Protein AF-A0ABD7SB92-F1 (afdb_monomer_lite)

Sequence (334 aa):
ARQYTYDTSGRMTQARRAGAVTMNYRYNGKGEQVRRFLGTTNTYTLYDEAGHWLGDYDSNGAPKQQAIWLDDLPVGLLAKTNKLHYIEPDHLGSPRVVIDPARDVAVWTWSLKGEAFGNTAPNQDPDGDGAALVLDMRFPGQRFDAASGLNQNYFRDYDAATGRYGQSDLIGLKGGTSTYSYVAANPINSLDRNGLLGTPGPGYRFENHKELARAEAIAKLQRCNVEDCDPGNPYKITESQKAEVISKVMFATIYRDNSVGTCGYANPNLDPNAIGIGNAIFSGAGCCSMASVIAHEAVHLVLGSPLSLSLQQNYEGVARYLQQKCFGCGSAFE

Organism: Xanthomonas vasicola (NCBI:txid56459)

InterPro domains:
  IPR022385 Rhs repeat-associated core [TIGR03696] (116-196)
  IPR050708 Type VI secretion system VgrG/RHS [PTHR32305] (2-199)

pLDDT: mean 89.59, std 9.6, range [32.09, 98.62]

Structure (mmCIF, N/CA/C/O backbone):
data_AF-A0ABD7SB92-F1
#
_entry.id   AF-A0ABD7SB92-F1
#
loop_
_atom_site.group_PDB
_atom_site.id
_atom_site.type_symbol
_atom_site.label_atom_id
_atom_site.label_alt_id
_atom_site.label_comp_id
_atom_site.label_asym_id
_atom_site.label_entity_id
_atom_site.label_seq_id
_atom_site.pdbx_PDB_ins_code
_atom_site.Cartn_x
_atom_site.Cartn_y
_atom_site.Cartn_z
_atom_site.occupancy
_atom_site.B_iso_or_equiv
_atom_site.auth_seq_id
_atom_site.auth_comp_id
_atom_site.auth_asym_id
_atom_site.auth_atom_id
_atom_site.pdbx_PDB_model_num
ATOM 1 N N . ALA A 1 1 ? -3.358 0.175 31.463 1.00 86.56 1 ALA A N 1
ATOM 2 C CA . ALA A 1 1 ? -3.386 -0.930 30.479 1.00 86.56 1 ALA A CA 1
ATOM 3 C C . ALA A 1 1 ? -4.466 -0.681 29.424 1.00 86.56 1 ALA A C 1
ATOM 5 O O . ALA A 1 1 ? -5.434 0.022 29.725 1.00 86.56 1 ALA A O 1
ATOM 6 N N . ARG A 1 2 ? -4.279 -1.210 28.206 1.00 94.19 2 ARG A N 1
ATOM 7 C CA . ARG A 1 2 ? -5.325 -1.295 27.172 1.00 94.19 2 ARG A CA 1
ATOM 8 C C . ARG A 1 2 ? -6.141 -2.571 27.388 1.00 94.19 2 ARG A C 1
ATOM 10 O O . ARG A 1 2 ? -5.584 -3.561 27.854 1.00 94.19 2 ARG A O 1
ATOM 17 N N . GLN A 1 3 ? -7.436 -2.528 27.102 1.00 96.81 3 GLN A N 1
ATOM 18 C CA . GLN A 1 3 ? -8.342 -3.675 27.202 1.00 96.81 3 GLN A CA 1
ATOM 19 C C . GLN A 1 3 ? -9.272 -3.672 25.990 1.00 96.81 3 GLN A C 1
ATOM 21 O O . GLN A 1 3 ? -9.704 -2.607 25.549 1.00 96.81 3 GLN A O 1
ATOM 26 N N . TYR A 1 4 ? -9.599 -4.854 25.481 1.00 97.38 4 TYR A N 1
ATOM 27 C CA . TYR A 1 4 ? -10.426 -5.018 24.289 1.00 97.38 4 TYR A CA 1
ATOM 28 C C . TYR A 1 4 ? -11.595 -5.949 24.600 1.00 97.38 4 TYR A C 1
ATOM 30 O O . TYR A 1 4 ? -11.430 -6.932 25.320 1.00 97.38 4 TYR A O 1
ATOM 38 N N . THR A 1 5 ? -12.775 -5.630 24.077 1.00 97.56 5 THR A N 1
ATOM 39 C CA . THR A 1 5 ? -13.956 -6.503 24.140 1.00 97.56 5 THR A CA 1
ATOM 40 C C . THR A 1 5 ? -14.229 -7.044 22.749 1.00 97.56 5 THR A C 1
ATOM 42 O O . THR A 1 5 ? -14.296 -6.266 21.797 1.00 97.56 5 THR A O 1
ATOM 45 N N . TYR A 1 6 ? -14.407 -8.357 22.643 1.00 96.50 6 TYR A N 1
ATOM 46 C CA . TYR A 1 6 ? -14.722 -9.048 21.396 1.00 96.50 6 TYR A CA 1
ATOM 47 C C . TYR A 1 6 ? -16.124 -9.651 21.464 1.00 96.50 6 TYR A C 1
ATOM 49 O O . TYR A 1 6 ? -16.575 -10.044 22.540 1.00 96.50 6 TYR A O 1
ATOM 57 N N . ASP A 1 7 ? -16.820 -9.694 20.331 1.00 93.94 7 ASP A N 1
ATOM 58 C CA . ASP A 1 7 ? -18.078 -10.435 20.215 1.00 93.94 7 ASP A CA 1
ATOM 59 C C . ASP A 1 7 ? -17.853 -11.931 19.931 1.00 93.94 7 ASP A C 1
ATOM 61 O O . ASP A 1 7 ? -16.723 -12.413 19.824 1.00 93.94 7 ASP A O 1
ATOM 65 N N . THR A 1 8 ? -18.948 -12.683 19.805 1.00 92.25 8 THR A N 1
ATOM 66 C CA . THR A 1 8 ? -18.933 -14.127 19.525 1.00 92.25 8 THR A CA 1
ATOM 67 C C . THR A 1 8 ? -18.371 -14.483 18.149 1.00 92.25 8 THR A C 1
ATOM 69 O O . THR A 1 8 ? -18.022 -15.639 17.928 1.00 92.25 8 THR A O 1
ATOM 72 N N . SER A 1 9 ? -18.255 -13.513 17.237 1.00 89.38 9 SER A N 1
ATOM 73 C CA . SER A 1 9 ? -17.595 -13.674 15.938 1.00 89.38 9 SER A CA 1
ATOM 74 C C . SER A 1 9 ? -16.110 -13.293 15.966 1.00 89.38 9 SER A C 1
ATOM 76 O O . SER A 1 9 ? -15.452 -13.286 14.928 1.00 89.38 9 SER A O 1
ATOM 78 N N . GLY A 1 10 ? -15.563 -12.983 17.148 1.00 91.50 10 GLY A N 1
ATOM 79 C CA . GLY A 1 10 ? -14.156 -12.629 17.326 1.00 91.50 10 GLY A CA 1
ATOM 80 C C . GLY A 1 10 ? -13.813 -11.205 16.879 1.00 91.50 10 GLY A C 1
ATOM 81 O O . GLY A 1 10 ? -12.640 -10.895 16.672 1.00 91.50 10 GLY A O 1
ATOM 82 N N . ARG A 1 11 ? -14.805 -10.317 16.728 1.00 94.56 11 ARG A N 1
ATOM 83 C CA . ARG A 1 11 ? -14.602 -8.940 16.249 1.00 94.56 11 ARG A CA 1
ATOM 84 C C . ARG A 1 11 ? -14.521 -7.956 17.410 1.00 94.56 11 ARG A C 1
ATOM 86 O O . ARG A 1 11 ? -15.315 -8.045 18.347 1.00 94.56 11 ARG A O 1
ATOM 93 N N . MET A 1 12 ? -13.556 -7.029 17.376 1.00 97.69 12 MET A N 1
ATOM 94 C CA . MET A 1 12 ? -13.380 -6.048 18.452 1.00 97.69 12 MET A CA 1
ATOM 95 C C . MET A 1 12 ? -14.564 -5.081 18.475 1.00 97.69 12 MET A C 1
ATOM 97 O O . MET A 1 12 ? -14.707 -4.227 17.613 1.00 97.69 12 MET A O 1
ATOM 101 N N . THR A 1 13 ? -15.413 -5.161 19.491 1.00 97.75 13 THR A N 1
ATOM 102 C CA . THR A 1 13 ? -16.567 -4.260 19.631 1.00 97.75 13 THR A CA 1
ATOM 103 C C . THR A 1 13 ? -16.248 -3.018 20.450 1.00 97.75 13 THR A C 1
ATOM 105 O O . THR A 1 13 ? -16.936 -2.004 20.312 1.00 97.75 13 THR A O 1
ATOM 108 N N . GLN A 1 14 ? -15.204 -3.067 21.283 1.00 98.19 14 GLN A N 1
ATOM 109 C CA . GLN A 1 14 ? -14.834 -1.962 22.161 1.00 98.19 14 GLN A CA 1
ATOM 110 C C . GLN A 1 14 ? -13.346 -1.975 22.521 1.00 98.19 14 GLN A C 1
ATOM 112 O O . GLN A 1 14 ? -12.806 -3.014 22.905 1.00 98.19 14 GLN A O 1
ATOM 117 N N . ALA A 1 15 ? -12.725 -0.796 22.492 1.00 98.25 15 ALA A N 1
ATOM 118 C CA . ALA A 1 15 ? -11.412 -0.532 23.067 1.00 98.25 15 ALA A CA 1
ATOM 119 C C . ALA A 1 15 ? -11.551 0.305 24.347 1.00 98.25 15 ALA A C 1
ATOM 121 O O . ALA A 1 15 ? -12.389 1.210 24.446 1.00 98.25 15 ALA A O 1
ATOM 122 N N . ARG A 1 16 ? -10.726 -0.012 25.346 1.00 97.94 16 ARG A N 1
ATOM 123 C CA . ARG A 1 16 ? -10.650 0.697 26.624 1.00 97.94 16 ARG A CA 1
ATOM 124 C C . ARG A 1 16 ? -9.214 1.007 27.008 1.00 97.94 16 ARG A C 1
ATOM 126 O O . ARG A 1 16 ? -8.291 0.237 26.733 1.00 97.94 16 ARG A O 1
ATOM 133 N N . ARG A 1 17 ? -9.039 2.092 27.759 1.00 96.06 17 ARG A N 1
ATOM 134 C CA . ARG A 1 17 ? -7.770 2.463 28.385 1.00 96.06 17 ARG A CA 1
ATOM 135 C C . ARG A 1 17 ? -8.022 2.884 29.823 1.00 96.06 17 ARG A C 1
ATOM 137 O O . ARG A 1 17 ? -8.845 3.753 30.075 1.00 96.06 17 ARG A O 1
ATOM 144 N N . ALA A 1 18 ? -7.315 2.245 30.757 1.00 93.75 18 ALA A N 1
ATOM 145 C CA . ALA A 1 18 ? -7.491 2.483 32.195 1.00 93.75 18 ALA A CA 1
ATOM 146 C C . ALA A 1 18 ? -8.968 2.374 32.648 1.00 93.75 18 ALA A C 1
ATOM 148 O O . ALA A 1 18 ? -9.467 3.209 33.392 1.00 93.75 18 ALA A O 1
ATOM 149 N N . GLY A 1 19 ? -9.682 1.353 32.153 1.00 91.88 19 GLY A N 1
ATOM 150 C CA . GLY A 1 19 ? -11.085 1.081 32.489 1.00 91.88 19 GLY A CA 1
ATOM 151 C C . GLY A 1 19 ? -12.121 1.901 31.709 1.00 91.88 19 GLY A C 1
ATOM 152 O O . GLY A 1 19 ? -13.255 1.438 31.558 1.00 91.88 19 GLY A O 1
ATOM 153 N N . ALA A 1 20 ? -11.740 3.054 31.151 1.00 95.81 20 ALA A N 1
ATOM 154 C CA . ALA A 1 20 ? -12.618 3.914 30.362 1.00 95.81 20 ALA A CA 1
ATOM 155 C C . ALA A 1 20 ? -12.705 3.462 28.897 1.00 95.81 20 ALA A C 1
ATOM 157 O O . ALA A 1 20 ? -11.702 3.071 28.299 1.00 95.81 20 ALA A O 1
ATOM 158 N N . VAL A 1 21 ? -13.902 3.545 28.311 1.00 97.69 21 VAL A N 1
ATOM 159 C CA . VAL A 1 21 ? -14.125 3.289 26.881 1.00 97.69 21 VAL A CA 1
ATOM 160 C C . VAL A 1 21 ? -13.483 4.397 26.057 1.00 97.69 21 VAL A C 1
ATOM 162 O O . VAL A 1 21 ? -13.778 5.569 26.270 1.00 97.69 21 VAL A O 1
ATOM 165 N N . THR A 1 22 ? -12.617 4.020 25.119 1.00 97.94 22 THR A N 1
ATOM 166 C CA . THR A 1 22 ? -11.963 4.950 24.187 1.00 97.94 22 THR A CA 1
ATOM 167 C C . THR A 1 22 ? -12.608 4.919 22.810 1.00 97.94 22 THR A C 1
ATOM 169 O O . THR A 1 22 ? -12.611 5.937 22.125 1.00 97.94 22 THR A O 1
ATOM 172 N N . MET A 1 23 ? -13.181 3.782 22.409 1.00 98.38 23 MET A N 1
ATOM 173 C CA . MET A 1 23 ? -13.907 3.653 21.149 1.00 98.38 23 MET A CA 1
ATOM 174 C C . MET A 1 23 ? -14.810 2.419 21.155 1.00 98.38 23 MET A C 1
ATOM 176 O O . MET A 1 23 ? -14.487 1.399 21.765 1.00 98.38 23 MET A O 1
ATOM 180 N N . ASN A 1 24 ? -15.934 2.510 20.450 1.00 98.62 24 ASN A N 1
ATOM 181 C CA . ASN A 1 24 ? -16.800 1.384 20.116 1.00 98.62 24 ASN A CA 1
ATOM 182 C C . ASN A 1 24 ? -16.828 1.196 18.600 1.00 98.62 24 ASN A C 1
ATOM 184 O O . ASN A 1 24 ? -16.756 2.181 17.863 1.00 98.62 24 ASN A O 1
ATOM 188 N N . TYR A 1 25 ? -17.012 -0.041 18.144 1.00 98.44 25 TYR A N 1
ATOM 189 C CA . TYR A 1 25 ? -16.964 -0.389 16.724 1.00 98.44 25 TYR A CA 1
ATOM 190 C C . TYR A 1 25 ? -18.191 -1.199 16.290 1.00 98.44 25 TYR A C 1
ATOM 192 O O . TYR A 1 25 ? -18.792 -1.940 17.078 1.00 98.44 25 TYR A O 1
ATOM 200 N N . ARG A 1 26 ? -18.581 -1.045 15.021 1.00 97.94 26 ARG A N 1
ATOM 201 C CA . ARG A 1 26 ? -19.612 -1.849 14.351 1.00 97.94 26 ARG A CA 1
ATOM 202 C C . ARG A 1 26 ? -19.131 -2.297 12.982 1.00 97.94 26 ARG A C 1
ATOM 204 O O . ARG A 1 26 ? -18.422 -1.563 12.291 1.00 97.94 26 ARG A O 1
ATOM 211 N N . TYR A 1 27 ? -19.593 -3.480 12.603 1.00 97.00 27 TYR A N 1
ATOM 212 C CA . TYR A 1 27 ? -19.217 -4.153 11.373 1.00 97.00 27 TYR A CA 1
ATOM 213 C C . TYR A 1 27 ? -20.455 -4.476 10.538 1.00 97.00 27 TYR A C 1
ATOM 215 O O . TYR A 1 27 ? -21.539 -4.665 11.094 1.00 97.00 27 TYR A O 1
ATOM 223 N N . ASN A 1 28 ? -20.305 -4.508 9.215 1.00 93.75 28 ASN A N 1
ATOM 224 C CA . ASN A 1 28 ? -21.359 -4.981 8.316 1.00 93.75 28 ASN A CA 1
ATOM 225 C C . ASN A 1 28 ? -21.292 -6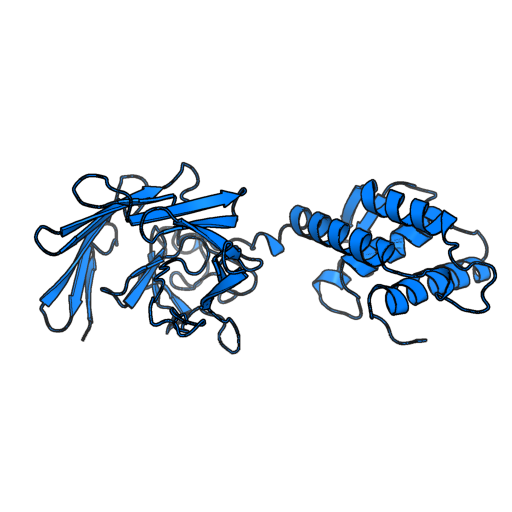.509 8.122 1.00 93.75 28 ASN A C 1
ATOM 227 O O . ASN A 1 28 ? -20.408 -7.178 8.656 1.00 93.75 28 ASN A O 1
ATOM 231 N N . GLY A 1 29 ? -22.214 -7.064 7.328 1.00 88.38 29 GLY A N 1
ATOM 232 C CA . GLY A 1 29 ? -22.274 -8.505 7.053 1.00 88.38 29 GLY A CA 1
ATOM 233 C C . GLY A 1 29 ? -21.083 -9.066 6.266 1.00 88.38 29 GLY A C 1
ATOM 234 O O . GLY A 1 29 ? -20.858 -10.271 6.313 1.00 88.38 29 GLY A O 1
ATOM 235 N N . LYS A 1 30 ? -20.304 -8.218 5.578 1.00 88.25 30 LYS A N 1
ATOM 236 C CA . LYS A 1 30 ? -19.048 -8.630 4.936 1.00 88.25 30 LYS A CA 1
ATOM 237 C C . LYS A 1 30 ? -17.889 -8.708 5.931 1.00 88.25 30 LYS A C 1
ATOM 239 O O . LYS A 1 30 ? -16.935 -9.425 5.676 1.00 88.25 30 LYS A O 1
ATOM 244 N N . GLY A 1 31 ? -17.981 -8.025 7.074 1.00 88.88 31 GLY A N 1
ATOM 245 C CA . GLY A 1 31 ? -16.916 -7.943 8.072 1.00 88.88 31 GLY A CA 1
ATOM 246 C C . GLY A 1 31 ? -16.103 -6.646 8.017 1.00 88.88 31 GLY A C 1
ATOM 247 O O . GLY A 1 31 ? -15.075 -6.556 8.687 1.00 88.88 31 GLY A O 1
ATOM 248 N N . GLU A 1 32 ? -16.546 -5.633 7.277 1.00 94.12 32 GLU A N 1
ATOM 249 C CA . GLU A 1 32 ? -15.912 -4.309 7.230 1.00 94.12 32 GLU A CA 1
ATOM 250 C C . GLU A 1 32 ? -16.275 -3.495 8.466 1.00 94.12 32 GLU A C 1
ATOM 252 O O . GLU A 1 32 ? -17.436 -3.490 8.882 1.00 94.12 32 GLU A O 1
ATOM 257 N N . GLN A 1 33 ? -15.312 -2.771 9.047 1.00 97.31 33 GLN A N 1
ATOM 258 C CA . GLN A 1 33 ? -15.617 -1.798 10.096 1.00 97.31 33 GLN A CA 1
ATOM 259 C C . GLN A 1 33 ? -16.274 -0.577 9.455 1.00 97.31 33 GLN A C 1
ATOM 261 O O . GLN A 1 33 ? -15.593 0.245 8.848 1.00 97.31 33 GLN A O 1
ATOM 266 N N . VAL A 1 34 ? -17.592 -0.459 9.594 1.00 97.75 34 VAL A N 1
ATOM 267 C CA . VAL A 1 34 ? -18.391 0.600 8.951 1.00 97.75 34 VAL A CA 1
ATOM 268 C C . VAL A 1 34 ? -18.696 1.769 9.876 1.00 97.75 34 VAL A C 1
ATOM 270 O O . VAL A 1 34 ? -19.155 2.816 9.424 1.00 97.75 34 VAL A O 1
ATOM 273 N N . ARG A 1 35 ? -18.475 1.606 11.184 1.00 98.19 35 ARG A N 1
ATOM 274 C CA . ARG A 1 35 ? -18.695 2.673 12.160 1.00 98.19 35 ARG A CA 1
ATOM 275 C C . ARG A 1 35 ? -17.772 2.527 13.357 1.00 98.19 35 ARG A C 1
ATOM 277 O O . ARG A 1 35 ? -17.717 1.463 13.975 1.00 98.19 35 ARG A O 1
ATOM 284 N N . ARG A 1 36 ? -17.158 3.641 13.750 1.00 98.12 36 ARG A N 1
ATOM 285 C CA . ARG A 1 36 ? -16.549 3.833 15.071 1.00 98.12 36 ARG A CA 1
ATOM 286 C C . ARG A 1 36 ? -17.222 4.996 15.791 1.00 98.12 36 ARG A C 1
ATOM 288 O O . ARG A 1 36 ? -17.619 5.968 15.145 1.00 98.12 36 ARG A O 1
ATOM 295 N N . PHE A 1 37 ? -17.403 4.896 17.104 1.00 98.31 37 PHE A N 1
ATOM 296 C CA . PHE A 1 37 ? -18.068 5.947 17.872 1.00 98.31 37 PHE A CA 1
ATOM 297 C C . PHE A 1 37 ? -17.655 6.005 19.345 1.00 98.31 37 PHE A C 1
ATOM 299 O O . PHE A 1 37 ? -17.388 4.987 19.994 1.00 98.31 37 PHE A O 1
ATOM 306 N N . LEU A 1 38 ? -17.683 7.222 19.887 1.00 97.62 38 LEU A N 1
ATOM 307 C CA . LEU A 1 38 ? -17.503 7.512 21.306 1.00 97.62 38 LEU A CA 1
ATOM 308 C C . LEU A 1 38 ? -18.551 8.544 21.736 1.00 97.62 38 LEU A C 1
ATOM 310 O O . LEU A 1 38 ? -18.620 9.637 21.175 1.00 97.62 38 LEU A O 1
ATOM 314 N N . GLY A 1 39 ? -19.391 8.186 22.711 1.00 94.56 39 GLY A N 1
ATOM 315 C CA . GLY A 1 39 ? -20.558 8.996 23.064 1.00 94.56 39 GLY A CA 1
ATOM 316 C C . GLY A 1 39 ? -21.487 9.172 21.858 1.00 94.56 39 GLY A C 1
ATOM 317 O O . GLY A 1 39 ? -21.935 8.189 21.270 1.00 94.56 39 GLY A O 1
ATOM 318 N N . THR A 1 40 ? -21.753 10.421 21.481 1.00 94.00 40 THR A N 1
ATOM 319 C CA . THR A 1 40 ? -22.589 10.789 20.326 1.00 94.00 40 THR A CA 1
ATOM 320 C C . THR A 1 40 ? -21.792 11.018 19.036 1.00 94.00 40 THR A C 1
ATOM 322 O O . THR A 1 40 ? -22.389 11.170 17.969 1.00 94.00 40 THR A O 1
ATOM 325 N N . THR A 1 41 ? -20.457 11.018 19.100 1.00 96.25 41 THR A N 1
ATOM 326 C CA . THR A 1 41 ? -19.588 11.277 17.947 1.00 96.25 41 THR A CA 1
ATOM 327 C C . THR A 1 41 ? -19.406 10.009 17.127 1.00 96.25 41 THR A C 1
ATOM 329 O O . THR A 1 41 ? -18.850 9.027 17.620 1.00 96.25 41 THR A O 1
ATOM 332 N N . ASN A 1 42 ? -19.833 10.045 15.864 1.00 97.88 42 ASN A N 1
ATOM 333 C CA . ASN A 1 42 ? -19.683 8.938 14.925 1.00 97.88 42 ASN A CA 1
ATOM 334 C C . ASN A 1 42 ? -18.628 9.242 13.870 1.00 97.88 42 ASN A C 1
ATOM 336 O O . ASN A 1 42 ? -18.402 10.384 13.474 1.00 97.88 42 ASN A O 1
ATOM 340 N N . THR A 1 43 ? -17.997 8.186 13.384 1.00 98.00 43 THR A N 1
ATOM 341 C CA . THR A 1 43 ? -17.341 8.174 12.084 1.00 98.00 43 THR A CA 1
ATOM 342 C C . THR A 1 43 ? -17.843 6.951 11.338 1.00 98.00 43 THR A C 1
ATOM 344 O O . THR A 1 43 ? -17.730 5.835 11.852 1.00 98.00 43 THR A O 1
ATOM 347 N N . TYR A 1 44 ? -18.432 7.182 10.172 1.00 98.44 44 TYR A N 1
ATOM 348 C CA . TYR A 1 44 ? -18.852 6.145 9.242 1.00 98.44 44 TYR A CA 1
ATOM 349 C C . TYR A 1 44 ? -17.768 5.938 8.201 1.00 98.44 44 TYR A C 1
ATOM 351 O O . TYR A 1 44 ? -17.178 6.906 7.731 1.00 98.44 44 TYR A O 1
ATOM 359 N N . THR A 1 45 ? -17.520 4.690 7.839 1.00 98.19 45 THR A N 1
ATOM 360 C CA . THR A 1 45 ? -16.474 4.329 6.888 1.00 98.19 45 THR A CA 1
ATOM 361 C C . THR A 1 45 ? -17.098 3.605 5.709 1.00 98.19 45 THR A C 1
ATOM 363 O O . THR A 1 45 ? -17.900 2.689 5.901 1.00 98.19 45 THR A O 1
ATOM 366 N N . LEU A 1 46 ? -16.734 4.030 4.500 1.00 97.69 46 LEU A N 1
ATOM 367 C CA . LEU A 1 46 ? -17.209 3.440 3.254 1.00 97.69 46 LEU A CA 1
ATOM 368 C C . LEU A 1 46 ? -16.083 2.670 2.565 1.00 97.69 46 LEU A C 1
ATOM 370 O O . LEU A 1 46 ? -14.929 3.106 2.583 1.00 97.69 46 LEU A O 1
ATOM 374 N N . TYR A 1 47 ? -16.454 1.563 1.930 1.00 95.69 47 TYR A N 1
ATOM 375 C CA . TYR A 1 47 ? -15.569 0.733 1.125 1.00 95.69 47 TYR A CA 1
ATOM 376 C C . TYR A 1 47 ? -16.170 0.524 -0.266 1.00 95.69 47 TYR A C 1
ATOM 378 O O . TYR A 1 47 ? -17.391 0.616 -0.426 1.00 95.69 47 TYR A O 1
ATOM 386 N N . ASP A 1 48 ? -15.325 0.264 -1.260 1.00 87.88 48 ASP A N 1
ATOM 387 C CA . ASP A 1 48 ? -15.776 -0.204 -2.572 1.00 87.88 48 ASP A CA 1
ATOM 388 C C . ASP A 1 48 ? -16.102 -1.710 -2.548 1.00 87.88 48 ASP A C 1
ATOM 390 O O . ASP A 1 48 ? -16.070 -2.372 -1.506 1.00 87.88 48 ASP A O 1
ATOM 394 N N . GLU A 1 49 ? -16.440 -2.280 -3.704 1.00 83.88 49 GLU A N 1
ATOM 395 C CA . GLU A 1 49 ? -16.760 -3.707 -3.803 1.00 83.88 49 GLU A CA 1
ATOM 396 C C . GLU A 1 49 ? -15.552 -4.626 -3.567 1.00 83.88 49 GLU A C 1
ATOM 398 O O . GLU A 1 49 ? -15.744 -5.767 -3.137 1.00 83.88 49 GLU A O 1
ATOM 403 N N . ALA A 1 50 ? -14.335 -4.124 -3.800 1.00 79.44 50 ALA A N 1
ATOM 404 C CA . ALA A 1 50 ? -13.073 -4.818 -3.558 1.00 79.44 50 ALA A CA 1
ATOM 405 C C . ALA A 1 50 ? -12.593 -4.701 -2.095 1.00 79.44 50 ALA A C 1
ATOM 407 O O . ALA A 1 50 ? -11.624 -5.357 -1.709 1.00 79.44 50 ALA A O 1
ATOM 408 N N . GLY A 1 51 ? -13.282 -3.911 -1.265 1.00 83.81 51 GLY A N 1
ATOM 409 C CA . GLY A 1 51 ? -12.932 -3.678 0.134 1.00 83.81 51 GLY A CA 1
ATOM 410 C C . GLY A 1 51 ? -11.883 -2.580 0.334 1.00 83.81 51 GLY A C 1
ATOM 411 O O . GLY A 1 51 ? -11.325 -2.466 1.427 1.00 83.81 51 GLY A O 1
ATOM 412 N N . HIS A 1 52 ? -11.604 -1.757 -0.680 1.00 90.94 52 HIS A N 1
ATOM 413 C CA . HIS A 1 52 ? -10.760 -0.579 -0.522 1.00 90.94 52 HIS A CA 1
ATOM 414 C C . HIS A 1 52 ? -11.477 0.492 0.285 1.00 90.94 52 HIS A C 1
ATOM 416 O O . HIS A 1 52 ? -12.649 0.783 0.061 1.00 90.94 52 HIS A O 1
ATOM 422 N N . TRP A 1 53 ? -10.759 1.122 1.211 1.00 96.56 53 TRP A N 1
ATOM 423 C CA . TRP A 1 53 ? -11.282 2.255 1.964 1.00 96.56 53 TRP A CA 1
ATOM 424 C C . TRP A 1 53 ? -11.512 3.450 1.033 1.00 96.56 53 TRP A C 1
ATOM 426 O O . TRP A 1 53 ? -10.559 3.988 0.473 1.00 96.56 53 TRP A O 1
ATOM 436 N N . LEU A 1 54 ? -12.764 3.885 0.889 1.00 97.06 54 LEU A N 1
ATOM 437 C CA . LEU A 1 54 ? -13.128 5.049 0.078 1.00 97.06 54 LEU A CA 1
ATOM 438 C C . LEU A 1 54 ? -13.125 6.342 0.883 1.00 97.06 54 LEU A C 1
ATOM 440 O O . LEU A 1 54 ? -12.864 7.408 0.332 1.00 97.06 54 LEU A O 1
ATOM 444 N N . GLY A 1 55 ? -13.430 6.273 2.177 1.00 97.44 55 GLY A N 1
ATOM 445 C CA . GLY A 1 55 ? -13.439 7.459 3.018 1.00 97.44 55 GLY A CA 1
ATOM 446 C C . GLY A 1 55 ? -14.100 7.281 4.374 1.00 97.44 55 GLY A C 1
ATOM 447 O O . GLY A 1 55 ? -14.792 6.297 4.639 1.00 97.44 55 GLY A O 1
ATOM 448 N N . ASP A 1 56 ? -13.884 8.285 5.216 1.00 97.62 56 ASP A N 1
ATOM 449 C CA . ASP A 1 56 ? -14.529 8.459 6.512 1.00 97.62 56 ASP A CA 1
ATOM 450 C C . ASP A 1 56 ? -15.454 9.680 6.472 1.00 97.62 56 ASP A C 1
ATOM 452 O O . ASP A 1 56 ? -15.078 10.734 5.960 1.00 97.62 56 ASP A O 1
ATOM 456 N N . TYR A 1 57 ? -16.629 9.557 7.081 1.00 97.69 57 TYR A N 1
ATOM 457 C CA . TYR A 1 57 ? -17.686 10.565 7.096 1.00 97.69 57 TYR A CA 1
ATOM 458 C C . TYR A 1 57 ? -18.174 10.803 8.526 1.00 97.69 57 TYR A C 1
ATOM 460 O O . TYR A 1 57 ? -18.135 9.900 9.367 1.00 97.69 57 TYR A O 1
ATOM 468 N N . ASP A 1 58 ? -18.604 12.024 8.829 1.00 96.38 58 ASP A N 1
ATOM 469 C CA . ASP A 1 58 ? -19.153 12.368 10.142 1.00 96.38 58 ASP A CA 1
ATOM 470 C C . ASP A 1 58 ? -20.620 11.916 10.319 1.00 96.38 58 ASP A C 1
ATOM 472 O O . ASP A 1 58 ? -21.201 11.250 9.462 1.00 96.38 58 ASP A O 1
ATOM 476 N N . SER A 1 59 ? -21.236 12.269 11.454 1.00 96.44 59 SER A N 1
ATOM 477 C CA . SER A 1 59 ? -22.636 11.930 11.757 1.00 96.44 59 SER A CA 1
ATOM 478 C C . SER A 1 59 ? -23.657 12.481 10.749 1.00 96.44 59 SER A C 1
ATOM 480 O O . SER A 1 59 ? -24.767 11.958 10.696 1.00 96.44 59 SER A O 1
ATOM 482 N N . ASN A 1 60 ? -23.301 13.512 9.978 1.00 95.75 60 ASN A N 1
ATOM 483 C CA . ASN A 1 60 ? -24.154 14.162 8.983 1.00 95.75 60 ASN A CA 1
ATOM 484 C C . ASN A 1 60 ? -23.824 13.713 7.549 1.00 95.75 60 ASN A C 1
ATOM 486 O O . ASN A 1 60 ? -24.412 14.223 6.598 1.00 95.75 60 ASN A O 1
ATOM 490 N N . GLY A 1 61 ? -22.878 12.783 7.382 1.00 94.69 61 GLY A N 1
ATOM 491 C CA . GLY A 1 61 ? -22.406 12.339 6.074 1.00 94.69 61 GLY A CA 1
ATOM 492 C C . GLY A 1 61 ? -21.423 13.304 5.408 1.00 94.69 61 GLY A C 1
ATOM 493 O O . GLY A 1 61 ? -21.112 13.121 4.233 1.00 94.69 61 GLY A O 1
ATOM 494 N N . ALA A 1 62 ? -20.907 14.312 6.119 1.00 95.44 62 ALA A N 1
ATOM 495 C CA . ALA A 1 62 ? -19.872 15.176 5.566 1.00 95.44 62 ALA A CA 1
ATOM 496 C C . ALA A 1 62 ? -18.532 14.416 5.506 1.00 95.44 62 ALA A C 1
ATOM 498 O O . ALA A 1 62 ? -18.165 13.748 6.484 1.00 95.44 62 ALA A O 1
ATOM 499 N N . PRO A 1 63 ? -17.790 14.488 4.385 1.00 96.12 63 PRO A N 1
ATOM 500 C CA . PRO A 1 63 ? -16.524 13.783 4.239 1.00 96.12 63 PRO A CA 1
ATOM 501 C C . PRO A 1 63 ? -15.462 14.366 5.175 1.00 96.12 63 PRO A C 1
ATOM 503 O O . PRO A 1 63 ? -15.261 15.577 5.247 1.00 96.12 63 PRO A O 1
ATOM 506 N N . LYS A 1 64 ? -14.751 13.482 5.875 1.00 95.38 64 LYS A N 1
ATOM 507 C CA . LYS A 1 64 ? -13.570 13.817 6.682 1.00 95.38 64 LYS A CA 1
ATOM 508 C C . LYS A 1 64 ? -12.301 13.631 5.857 1.00 95.38 64 LYS A C 1
ATOM 510 O O . LYS A 1 64 ? -11.457 14.523 5.817 1.00 95.38 64 LYS A O 1
ATOM 515 N N . GLN A 1 65 ? -12.189 12.471 5.212 1.00 97.00 65 GLN A N 1
ATOM 516 C CA . GLN A 1 65 ? -11.137 12.124 4.259 1.00 97.00 65 GLN A CA 1
ATOM 517 C C . GLN A 1 65 ? -11.669 11.104 3.254 1.00 97.00 65 GLN A C 1
ATOM 519 O O . GLN A 1 65 ? -12.486 10.262 3.631 1.00 97.00 65 GLN A O 1
ATOM 524 N N . GLN A 1 66 ? -11.193 11.156 2.012 1.00 98.06 66 GLN A N 1
ATOM 525 C CA . GLN A 1 66 ? -11.550 10.200 0.961 1.00 98.06 66 GLN A CA 1
ATOM 526 C C . GLN A 1 66 ? -10.312 9.806 0.155 1.00 98.06 66 GLN A C 1
ATOM 528 O O . GLN A 1 66 ? -9.495 10.669 -0.159 1.00 98.06 66 GLN A O 1
ATOM 533 N N . ALA A 1 67 ? -10.174 8.528 -0.182 1.00 97.62 67 ALA A N 1
ATOM 534 C CA . ALA A 1 67 ? -9.080 8.038 -1.016 1.00 97.62 67 ALA A CA 1
ATOM 535 C C . ALA A 1 67 ? -9.510 7.906 -2.480 1.00 97.62 67 ALA A C 1
ATOM 537 O O . ALA A 1 67 ? -10.650 7.556 -2.784 1.00 97.62 67 ALA A O 1
ATOM 538 N N . ILE A 1 68 ? -8.564 8.160 -3.378 1.00 96.75 68 ILE A N 1
ATOM 539 C CA . ILE A 1 68 ? -8.673 7.908 -4.813 1.00 96.75 68 ILE A CA 1
ATOM 540 C C . ILE A 1 68 ? -7.752 6.735 -5.127 1.00 96.75 68 ILE A C 1
ATOM 542 O O . ILE A 1 68 ? -6.565 6.761 -4.790 1.00 96.75 68 ILE A O 1
ATOM 546 N N . TRP A 1 69 ? -8.313 5.723 -5.778 1.00 87.88 69 TRP A N 1
ATOM 547 C CA . TRP A 1 69 ? -7.632 4.480 -6.115 1.00 87.88 69 TRP A CA 1
ATOM 548 C C . TRP A 1 69 ? -7.410 4.387 -7.622 1.00 87.88 69 TRP A C 1
ATOM 550 O O . TRP A 1 69 ? -8.276 4.773 -8.408 1.00 87.88 69 TRP A O 1
ATOM 560 N N . LEU A 1 70 ? -6.247 3.871 -8.006 1.00 80.12 70 LEU A N 1
ATOM 561 C CA . LEU A 1 70 ? -5.955 3.395 -9.350 1.00 80.12 70 LEU A CA 1
ATOM 562 C C . LEU A 1 70 ? -5.693 1.897 -9.233 1.00 80.12 70 LEU A C 1
ATOM 564 O O . LEU A 1 70 ? -4.694 1.484 -8.641 1.00 80.12 70 LEU A O 1
ATOM 568 N N . ASP A 1 71 ? -6.628 1.100 -9.742 1.00 81.19 71 ASP A N 1
ATOM 569 C CA . ASP A 1 71 ? -6.707 -0.333 -9.472 1.00 81.19 71 ASP A CA 1
ATOM 570 C C . ASP A 1 71 ? -6.655 -0.617 -7.957 1.00 81.19 71 ASP A C 1
ATOM 572 O O . ASP A 1 71 ? -7.540 -0.226 -7.199 1.00 81.19 71 ASP A O 1
ATOM 576 N N . ASP A 1 72 ? -5.582 -1.267 -7.516 1.00 79.12 72 ASP A N 1
ATOM 577 C CA . ASP A 1 72 ? -5.334 -1.696 -6.144 1.00 79.12 72 ASP A CA 1
ATOM 578 C C . ASP A 1 72 ? -4.419 -0.734 -5.361 1.00 79.12 72 ASP A C 1
ATOM 580 O O . ASP A 1 72 ? -4.027 -1.050 -4.230 1.00 79.12 72 ASP A O 1
ATOM 584 N N . LEU A 1 73 ? -4.020 0.392 -5.965 1.00 85.25 73 LEU A N 1
ATOM 585 C CA . LEU A 1 73 ? -3.076 1.353 -5.397 1.00 85.25 73 LEU A CA 1
ATOM 586 C C . LEU A 1 73 ? -3.782 2.656 -5.000 1.00 85.25 73 LEU A C 1
ATOM 588 O O . LEU A 1 73 ? -4.477 3.256 -5.824 1.00 85.25 73 LEU A O 1
ATOM 592 N N . PRO A 1 74 ? -3.580 3.154 -3.769 1.00 92.88 74 PRO A N 1
ATOM 593 C CA . PRO A 1 74 ? -4.055 4.476 -3.400 1.00 92.88 74 PRO A CA 1
ATOM 594 C C . PRO A 1 74 ? -3.139 5.526 -4.034 1.00 92.88 74 PRO A C 1
ATOM 596 O O . PRO A 1 74 ? -1.938 5.541 -3.773 1.00 92.88 74 PRO A O 1
ATOM 599 N N . VAL A 1 75 ? -3.704 6.404 -4.861 1.00 93.44 75 VAL A N 1
ATOM 600 C CA . VAL A 1 75 ? -2.950 7.423 -5.618 1.00 93.44 75 VAL A CA 1
ATOM 601 C C . VAL A 1 75 ? -3.310 8.850 -5.220 1.00 93.44 75 VAL A C 1
ATOM 603 O O . VAL A 1 75 ? -2.560 9.784 -5.495 1.00 93.44 75 VAL A O 1
ATOM 606 N N . GLY A 1 76 ? -4.438 9.047 -4.535 1.00 96.50 76 GLY A N 1
ATOM 607 C CA . GLY A 1 76 ? -4.863 10.373 -4.104 1.00 96.50 76 GLY A CA 1
ATOM 608 C C . GLY A 1 76 ? -5.636 10.370 -2.796 1.00 96.50 76 GLY A C 1
ATOM 609 O O . GLY A 1 76 ? -6.219 9.366 -2.390 1.00 96.50 76 GLY A O 1
ATOM 610 N N . LEU A 1 77 ? -5.646 11.528 -2.144 1.00 98.44 77 LEU A N 1
ATOM 611 C CA . LEU A 1 77 ? -6.362 11.780 -0.901 1.00 98.44 77 LEU A CA 1
ATOM 612 C C . LEU A 1 77 ? -7.060 13.138 -0.970 1.00 98.44 77 LEU A C 1
ATOM 614 O O . LEU A 1 77 ? -6.415 14.166 -1.167 1.00 98.44 77 LEU A O 1
ATOM 618 N N . LEU A 1 78 ? -8.366 13.159 -0.734 1.00 98.12 78 LEU A N 1
ATOM 619 C CA . LEU A 1 78 ? -9.109 14.373 -0.415 1.00 98.12 78 LEU A CA 1
ATOM 620 C C . LEU A 1 78 ? -9.159 14.512 1.109 1.00 98.12 78 LEU A C 1
ATOM 622 O O . LEU A 1 78 ? -9.722 13.662 1.796 1.00 98.12 78 LEU A O 1
ATOM 626 N N . ALA A 1 79 ? -8.549 15.565 1.650 1.00 95.19 79 ALA A N 1
ATOM 627 C CA . ALA A 1 79 ? -8.477 15.836 3.089 1.00 95.19 79 ALA A CA 1
ATOM 628 C C . ALA A 1 79 ? -8.447 17.349 3.357 1.00 95.19 79 ALA A C 1
ATOM 630 O O . ALA A 1 79 ? -8.367 18.138 2.421 1.00 95.19 79 ALA A O 1
ATOM 631 N N . LYS A 1 80 ? -8.504 17.773 4.630 1.00 87.50 80 LYS A N 1
ATOM 632 C CA . LYS A 1 80 ? -8.424 19.198 5.028 1.00 87.50 80 LYS A CA 1
ATOM 633 C C . LYS A 1 80 ? -9.388 20.087 4.214 1.00 87.50 80 LYS A C 1
ATOM 635 O O . LYS A 1 80 ? -8.963 21.024 3.541 1.00 87.50 80 LYS A O 1
ATOM 640 N N . THR A 1 81 ? -10.684 19.761 4.270 1.00 87.19 81 THR A N 1
ATOM 641 C CA . THR A 1 81 ? -11.747 20.432 3.493 1.00 87.19 81 THR A CA 1
ATOM 642 C C . THR A 1 81 ? -11.661 20.121 1.992 1.00 87.19 81 THR A C 1
ATOM 644 O O . THR A 1 81 ? -11.636 21.018 1.156 1.00 87.19 81 THR A O 1
ATOM 647 N N . ASN A 1 82 ? -11.613 18.826 1.654 1.00 90.06 82 ASN A N 1
ATOM 648 C CA . ASN A 1 82 ? -11.603 18.308 0.277 1.00 90.06 82 ASN A CA 1
ATOM 649 C C . ASN A 1 82 ? -10.467 18.835 -0.619 1.00 90.06 82 ASN A C 1
ATOM 651 O O . ASN A 1 82 ? -10.616 18.913 -1.837 1.00 90.06 82 ASN A O 1
ATOM 655 N N . LYS A 1 83 ? -9.312 19.169 -0.038 1.00 95.25 83 LYS A N 1
ATOM 656 C CA . LYS A 1 83 ? -8.102 19.463 -0.806 1.00 95.25 83 LYS A CA 1
ATOM 657 C C . LYS A 1 83 ? -7.454 18.169 -1.285 1.00 95.25 83 LYS A C 1
ATOM 659 O O . LYS A 1 83 ? -7.289 17.228 -0.503 1.00 95.25 83 LYS A O 1
ATOM 664 N N . LEU A 1 84 ? -7.080 18.152 -2.560 1.00 97.56 84 LEU A N 1
ATOM 665 C CA . LEU A 1 84 ? -6.376 17.044 -3.192 1.00 97.56 84 LEU A CA 1
ATOM 666 C C . LEU A 1 84 ? -4.922 16.982 -2.731 1.00 97.56 84 LEU A C 1
ATOM 668 O O . LEU A 1 84 ? -4.229 17.994 -2.717 1.00 97.56 84 LEU A O 1
ATOM 672 N N . HIS A 1 85 ? -4.484 15.774 -2.407 1.00 98.12 85 HIS A N 1
ATOM 673 C CA . HIS A 1 85 ? -3.100 15.403 -2.162 1.00 98.12 85 HIS A CA 1
ATOM 674 C C . HIS A 1 85 ? -2.777 14.152 -2.981 1.00 98.12 85 HIS A C 1
ATOM 676 O O . HIS A 1 85 ? -3.671 13.334 -3.227 1.00 98.12 85 HIS A O 1
ATOM 682 N N . TYR A 1 86 ? -1.520 13.982 -3.379 1.00 97.69 86 TYR A N 1
ATOM 683 C CA . TYR A 1 86 ? -1.063 12.766 -4.055 1.00 97.69 86 TYR A CA 1
ATOM 684 C C . TYR A 1 86 ? -0.496 11.788 -3.038 1.00 97.69 86 TYR A C 1
ATOM 686 O O . TYR A 1 86 ? 0.257 12.189 -2.154 1.00 97.69 86 TYR A O 1
ATOM 694 N N . ILE A 1 87 ? -0.882 10.519 -3.147 1.00 97.44 87 ILE A N 1
ATOM 695 C CA . ILE A 1 87 ? -0.307 9.441 -2.343 1.00 97.44 87 ILE A CA 1
ATOM 696 C C . ILE A 1 87 ? 0.755 8.750 -3.191 1.00 97.44 87 ILE A C 1
ATOM 698 O O . ILE A 1 87 ? 0.476 8.327 -4.310 1.00 97.44 87 ILE A O 1
ATOM 702 N N . GLU A 1 88 ? 1.943 8.578 -2.622 1.00 94.19 88 GLU A N 1
ATOM 703 C CA . GLU A 1 88 ? 2.991 7.725 -3.177 1.00 94.19 88 GLU A CA 1
ATOM 704 C C . GLU A 1 88 ? 3.063 6.433 -2.351 1.00 94.19 88 GLU A C 1
ATOM 706 O O . GLU A 1 88 ? 3.608 6.433 -1.233 1.00 94.19 88 GLU A O 1
ATOM 711 N N . PRO A 1 89 ? 2.454 5.335 -2.832 1.00 91.12 89 PRO A N 1
ATOM 712 C CA . PRO A 1 89 ? 2.534 4.049 -2.163 1.00 91.12 89 PRO A CA 1
ATOM 713 C C . PRO A 1 89 ? 3.833 3.301 -2.501 1.00 91.12 89 PRO A C 1
ATOM 715 O O . PRO A 1 89 ? 4.475 3.547 -3.520 1.00 91.12 89 PRO A O 1
ATOM 718 N N . ASP A 1 90 ? 4.206 2.340 -1.654 1.00 88.62 90 ASP A N 1
ATOM 719 C CA . ASP A 1 90 ? 5.243 1.356 -1.980 1.00 88.62 90 ASP A CA 1
ATOM 720 C C . ASP A 1 90 ? 4.744 0.262 -2.942 1.00 88.62 90 ASP A C 1
ATOM 722 O O . ASP A 1 90 ? 3.591 0.245 -3.374 1.00 88.62 90 ASP A O 1
ATOM 726 N N . HIS A 1 91 ? 5.612 -0.707 -3.248 1.00 82.50 91 HIS A N 1
ATOM 727 C CA . HIS A 1 91 ? 5.319 -1.827 -4.150 1.00 82.50 91 HIS A CA 1
ATOM 728 C C . HIS A 1 91 ? 4.217 -2.779 -3.653 1.00 82.50 91 HIS A C 1
ATOM 730 O O . HIS A 1 91 ? 3.775 -3.640 -4.421 1.00 82.50 91 HIS A O 1
ATOM 736 N N . LEU A 1 92 ? 3.788 -2.666 -2.389 1.00 87.12 92 LEU A N 1
ATOM 737 C CA . LEU A 1 92 ? 2.635 -3.385 -1.841 1.00 87.12 92 LEU A CA 1
ATOM 738 C C . LEU A 1 92 ? 1.340 -2.573 -1.939 1.00 87.12 92 LEU A C 1
ATOM 740 O O . LEU A 1 92 ? 0.267 -3.168 -1.890 1.00 87.12 92 LEU A O 1
ATOM 744 N N . GLY A 1 93 ? 1.424 -1.250 -2.091 1.00 88.75 93 GLY A N 1
ATOM 745 C CA . GLY A 1 93 ? 0.283 -0.338 -2.008 1.00 88.75 93 GLY A CA 1
ATOM 746 C C . GLY A 1 93 ? 0.169 0.397 -0.670 1.00 88.75 93 GLY A C 1
ATOM 747 O O . GLY A 1 93 ? -0.847 1.041 -0.415 1.00 88.75 93 GLY A O 1
ATOM 748 N N . SER A 1 94 ? 1.177 0.312 0.203 1.00 93.25 94 SER A N 1
ATOM 749 C CA . SER A 1 94 ? 1.176 1.012 1.495 1.00 93.25 94 SER A CA 1
ATOM 750 C C . SER A 1 94 ? 1.609 2.466 1.293 1.00 93.25 94 SER A C 1
ATOM 752 O O . SER A 1 94 ? 2.698 2.671 0.755 1.00 93.25 94 SER A O 1
ATOM 754 N N . PRO A 1 95 ? 0.849 3.480 1.742 1.00 95.56 95 PRO A N 1
ATOM 755 C CA . PRO A 1 95 ? 1.265 4.879 1.621 1.00 95.56 95 PRO A CA 1
ATOM 756 C C . PRO A 1 95 ? 2.619 5.142 2.292 1.00 95.56 95 PRO A C 1
ATOM 758 O O . PRO A 1 95 ? 2.815 4.776 3.453 1.00 95.56 95 PRO A O 1
ATOM 761 N N . ARG A 1 96 ? 3.548 5.799 1.585 1.00 95.31 96 ARG A N 1
ATOM 762 C CA . ARG A 1 96 ? 4.870 6.187 2.117 1.00 95.31 96 ARG A CA 1
ATOM 763 C C . ARG A 1 96 ? 5.072 7.685 2.173 1.00 95.31 96 ARG A C 1
ATOM 765 O O . ARG A 1 96 ? 5.693 8.162 3.122 1.00 95.31 96 ARG A O 1
ATOM 772 N N . VAL A 1 97 ? 4.518 8.409 1.211 1.00 97.19 97 VAL A N 1
ATOM 773 C CA . VAL A 1 97 ? 4.548 9.871 1.163 1.00 97.19 97 VAL A CA 1
ATOM 774 C C . VAL A 1 97 ? 3.171 10.379 0.750 1.00 97.19 97 VAL A C 1
ATOM 776 O O . VAL A 1 97 ? 2.471 9.732 -0.030 1.00 97.19 97 VAL A O 1
ATOM 779 N N . VAL A 1 98 ? 2.772 11.525 1.296 1.00 98.19 98 VAL A N 1
ATOM 780 C CA . VAL A 1 98 ? 1.653 12.313 0.774 1.00 98.19 98 VAL A CA 1
ATOM 781 C C . VAL A 1 98 ? 2.166 13.696 0.408 1.00 98.19 98 VAL A C 1
ATOM 783 O O . VAL A 1 98 ? 2.769 14.364 1.250 1.00 98.19 98 VAL A O 1
ATOM 786 N N . ILE A 1 99 ? 1.919 14.112 -0.830 1.00 95.94 99 ILE A N 1
ATOM 787 C CA . ILE A 1 99 ? 2.383 15.376 -1.403 1.00 95.94 99 ILE A CA 1
ATOM 788 C C . ILE A 1 99 ? 1.212 16.356 -1.498 1.00 95.94 99 ILE A C 1
ATOM 790 O O . ILE A 1 99 ? 0.129 15.997 -1.966 1.00 95.94 99 ILE A O 1
ATOM 794 N N . ASP A 1 100 ? 1.434 17.600 -1.077 1.00 94.38 100 ASP A N 1
ATOM 795 C CA . ASP A 1 100 ? 0.589 18.735 -1.453 1.00 94.38 100 ASP A CA 1
ATOM 796 C C . ASP A 1 100 ? 0.970 19.181 -2.875 1.00 94.38 100 ASP A C 1
ATOM 798 O O . ASP A 1 100 ? 2.046 19.753 -3.058 1.00 94.38 100 ASP A O 1
ATOM 802 N N . PRO A 1 101 ? 0.118 18.951 -3.890 1.00 90.31 101 PRO A N 1
ATOM 803 C CA . PRO A 1 101 ? 0.469 19.205 -5.282 1.00 90.31 101 PRO A CA 1
ATOM 804 C C . PRO A 1 101 ? 0.545 20.693 -5.635 1.00 90.31 101 PRO A C 1
ATOM 806 O O . PRO A 1 101 ? 1.103 21.038 -6.672 1.00 90.31 101 PRO A O 1
ATOM 809 N N . ALA A 1 102 ? -0.019 21.588 -4.816 1.00 91.19 102 ALA A N 1
ATOM 810 C CA . ALA A 1 102 ? 0.057 23.026 -5.069 1.00 91.19 102 ALA A CA 1
ATOM 811 C C . ALA A 1 102 ? 1.410 23.607 -4.641 1.00 91.19 102 ALA A C 1
ATOM 813 O O . ALA A 1 102 ? 1.881 24.578 -5.232 1.00 91.19 102 ALA A O 1
ATOM 814 N N . ARG A 1 103 ? 2.013 23.026 -3.598 1.00 90.19 103 ARG A N 1
ATOM 815 C CA . ARG A 1 103 ? 3.314 23.439 -3.053 1.00 90.19 103 ARG A CA 1
ATOM 816 C C . ARG A 1 103 ? 4.467 22.529 -3.472 1.00 90.19 103 ARG A C 1
ATOM 818 O O . ARG A 1 103 ? 5.609 22.935 -3.308 1.00 90.19 103 ARG A O 1
ATOM 825 N N . ASP A 1 104 ? 4.160 21.342 -3.988 1.00 92.94 104 ASP A N 1
ATOM 826 C CA . ASP A 1 104 ? 5.118 20.283 -4.317 1.00 92.94 104 ASP A CA 1
ATOM 827 C C . ASP A 1 104 ? 5.993 19.882 -3.115 1.00 92.94 104 ASP A C 1
ATOM 829 O O . ASP A 1 104 ? 7.217 19.798 -3.184 1.00 92.94 104 ASP A O 1
ATOM 833 N N . VAL A 1 105 ? 5.352 19.685 -1.957 1.00 93.19 105 VAL A N 1
ATOM 834 C CA . VAL A 1 105 ? 6.033 19.290 -0.714 1.00 93.19 105 VAL A CA 1
ATOM 835 C C . VAL A 1 105 ? 5.357 18.097 -0.061 1.00 93.19 105 VAL A C 1
ATOM 837 O O . VAL A 1 105 ? 4.132 17.952 -0.100 1.00 93.19 105 VAL A O 1
ATOM 840 N N . ALA A 1 106 ? 6.160 17.254 0.586 1.00 96.00 106 ALA A N 1
ATOM 841 C CA . ALA A 1 106 ? 5.645 16.208 1.453 1.00 96.00 106 ALA A CA 1
ATOM 842 C C . ALA A 1 106 ? 4.983 16.833 2.683 1.00 96.00 106 ALA A C 1
ATOM 844 O O . ALA A 1 106 ? 5.594 17.648 3.363 1.00 96.00 106 ALA A O 1
ATOM 845 N N . VAL A 1 107 ? 3.755 16.407 2.971 1.00 97.56 107 VAL A N 1
ATOM 846 C CA . VAL A 1 107 ? 2.959 16.814 4.146 1.00 97.56 107 VAL A CA 1
ATOM 847 C C . VAL A 1 107 ? 2.655 15.641 5.078 1.00 97.56 107 VAL A C 1
ATOM 849 O O . VAL A 1 107 ? 2.020 15.794 6.116 1.00 97.56 107 VAL A O 1
ATOM 852 N N . TRP A 1 108 ? 3.085 14.439 4.698 1.00 98.44 108 TRP A N 1
ATOM 853 C CA . TRP A 1 108 ? 3.062 13.240 5.527 1.00 98.44 108 TRP A CA 1
ATOM 854 C C . TRP A 1 108 ? 4.087 12.247 4.992 1.00 98.44 108 TRP A C 1
ATOM 856 O O . TRP A 1 108 ? 4.212 12.082 3.777 1.00 98.44 108 TRP A O 1
ATOM 866 N N . THR A 1 109 ? 4.806 11.560 5.878 1.00 97.75 109 THR A N 1
ATOM 867 C CA . THR A 1 109 ? 5.735 10.489 5.489 1.00 97.75 109 THR A CA 1
ATOM 868 C C . THR A 1 109 ? 5.697 9.318 6.462 1.00 97.75 109 THR A C 1
ATOM 870 O O . THR A 1 109 ? 5.525 9.490 7.668 1.00 97.75 109 THR A O 1
ATOM 873 N N . TRP A 1 110 ? 5.917 8.108 5.953 1.00 96.00 110 TRP A N 1
ATOM 874 C CA . TRP A 1 110 ? 6.040 6.902 6.767 1.00 96.00 110 TRP A CA 1
ATOM 875 C C . TRP A 1 110 ? 7.135 5.974 6.235 1.00 96.00 110 TRP A C 1
ATOM 877 O O . TRP A 1 110 ? 6.936 5.171 5.320 1.00 96.00 110 TRP A O 1
ATOM 887 N N . SER A 1 111 ? 8.325 6.111 6.822 1.00 86.56 111 SER A N 1
ATOM 888 C CA . SER A 1 111 ? 9.540 5.414 6.394 1.00 86.56 111 SER A CA 1
ATOM 889 C C . SER A 1 111 ? 9.544 3.929 6.775 1.00 86.56 111 SER A C 1
ATOM 891 O O . SER A 1 111 ? 9.232 3.570 7.909 1.00 86.56 111 SER A O 1
ATOM 893 N N . LEU A 1 112 ? 10.005 3.090 5.839 1.00 80.00 112 LEU A N 1
ATOM 894 C CA . LEU A 1 112 ? 10.335 1.670 6.050 1.00 80.00 112 LEU A CA 1
ATOM 895 C C . LEU A 1 112 ? 11.750 1.434 6.593 1.00 80.00 112 LEU A C 1
ATOM 897 O O . LEU A 1 112 ? 12.151 0.294 6.828 1.00 80.00 112 LEU A O 1
ATOM 901 N N . LYS A 1 113 ? 12.570 2.481 6.730 1.00 81.56 113 LYS A N 1
ATOM 902 C CA . LYS A 1 113 ? 13.975 2.298 7.106 1.00 81.56 113 LYS A CA 1
ATOM 903 C C . LYS A 1 113 ? 14.075 1.709 8.516 1.00 81.56 113 LYS A C 1
ATOM 905 O O . LYS A 1 113 ? 13.718 2.367 9.487 1.00 81.56 113 LYS A O 1
ATOM 910 N N . GLY A 1 114 ? 14.622 0.496 8.599 1.00 77.94 114 GLY A N 1
ATOM 911 C CA . GLY A 1 114 ? 14.941 -0.183 9.856 1.00 77.94 114 GLY A CA 1
ATOM 912 C C . GLY A 1 114 ? 13.783 -0.937 10.513 1.00 77.94 114 GLY A C 1
ATOM 913 O O . GLY A 1 114 ? 13.962 -1.425 11.625 1.00 77.94 114 GLY A O 1
ATOM 914 N N . GLU A 1 115 ? 12.618 -1.052 9.866 1.00 87.31 115 GLU A N 1
ATOM 915 C CA . GLU A 1 115 ? 11.452 -1.720 10.451 1.00 87.31 115 GLU A CA 1
ATOM 916 C C . GLU A 1 115 ? 10.559 -2.323 9.346 1.00 87.31 115 GLU A C 1
ATOM 918 O O . GLU A 1 115 ? 10.215 -1.647 8.379 1.00 87.31 115 GLU A O 1
ATOM 923 N N . ALA A 1 116 ? 10.232 -3.616 9.457 1.00 89.88 116 ALA A N 1
ATOM 924 C CA . ALA A 1 116 ? 9.576 -4.385 8.391 1.00 89.88 116 ALA A CA 1
ATOM 925 C C . ALA A 1 116 ? 8.088 -4.677 8.646 1.00 89.88 116 ALA A C 1
ATOM 927 O O . ALA A 1 116 ? 7.383 -5.064 7.720 1.00 89.88 116 ALA A O 1
ATOM 928 N N . PHE A 1 117 ? 7.607 -4.524 9.881 1.00 94.44 117 PHE A N 1
ATOM 929 C CA . PHE A 1 117 ? 6.270 -4.927 10.326 1.00 94.44 117 PHE A CA 1
ATOM 930 C C . PHE A 1 117 ? 5.314 -3.744 10.544 1.00 94.44 117 PHE A C 1
ATOM 932 O O . PHE A 1 117 ? 4.177 -3.938 10.975 1.00 94.44 117 PHE A O 1
ATOM 939 N N . GLY A 1 118 ? 5.718 -2.530 10.183 1.00 93.69 118 GLY A N 1
ATOM 940 C CA . GLY A 1 118 ? 4.905 -1.321 10.243 1.00 93.69 118 GLY A CA 1
ATOM 941 C C . GLY A 1 118 ? 4.743 -0.730 11.648 1.00 93.69 118 GLY A C 1
ATOM 942 O O . GLY A 1 118 ? 3.718 -0.107 11.924 1.00 93.69 118 GLY A O 1
ATOM 943 N N . ASN A 1 119 ? 5.707 -0.935 12.547 1.00 94.06 119 ASN A N 1
ATOM 944 C CA . ASN A 1 119 ? 5.653 -0.468 13.939 1.00 94.06 119 ASN A CA 1
ATOM 945 C C . ASN A 1 119 ? 6.111 0.992 14.129 1.00 94.06 119 ASN A C 1
ATOM 947 O O . ASN A 1 119 ? 5.978 1.561 15.213 1.00 94.06 119 ASN A O 1
ATOM 951 N N . THR A 1 120 ? 6.674 1.626 13.101 1.00 93.19 120 THR A N 1
ATOM 952 C CA . THR A 1 120 ? 7.057 3.043 13.168 1.00 93.19 120 THR A CA 1
ATOM 953 C C . THR A 1 120 ? 5.829 3.949 13.082 1.00 93.19 120 THR A C 1
ATOM 955 O O . THR A 1 120 ? 4.866 3.661 12.372 1.00 93.19 120 THR A O 1
ATOM 958 N N . ALA A 1 121 ? 5.853 5.080 13.788 1.00 93.56 121 ALA A N 1
ATOM 959 C CA . ALA A 1 121 ? 4.836 6.112 13.618 1.00 93.56 121 ALA A CA 1
ATOM 960 C C . ALA A 1 121 ? 5.134 6.949 12.357 1.00 93.56 121 ALA A C 1
ATOM 962 O O . ALA A 1 121 ? 6.301 7.266 12.108 1.00 93.56 121 ALA A O 1
ATOM 963 N N . PRO A 1 122 ? 4.117 7.343 11.570 1.00 96.56 122 PRO A N 1
ATOM 964 C CA . PRO A 1 122 ? 4.300 8.327 10.510 1.00 96.56 122 PRO A CA 1
ATOM 965 C C . PRO A 1 122 ? 4.729 9.692 11.056 1.00 96.56 122 PRO A C 1
ATOM 967 O O . PRO A 1 122 ? 4.257 10.112 12.115 1.00 96.56 122 PRO A O 1
ATOM 970 N N . ASN A 1 123 ? 5.551 10.416 10.299 1.00 97.44 123 ASN A N 1
ATOM 971 C CA . ASN A 1 123 ? 5.722 11.848 10.488 1.00 97.44 123 ASN A CA 1
ATOM 972 C C . ASN A 1 123 ? 4.551 12.572 9.808 1.00 97.44 123 ASN A C 1
ATOM 974 O O . ASN A 1 123 ? 4.413 12.534 8.585 1.00 97.44 123 ASN A O 1
ATOM 978 N N . GLN A 1 124 ? 3.702 13.195 10.621 1.00 97.69 124 GLN A N 1
ATOM 979 C CA . GLN A 1 124 ? 2.475 13.857 10.182 1.00 97.69 124 GLN A CA 1
ATOM 980 C C . GLN A 1 124 ? 2.675 15.319 9.767 1.00 97.69 124 GLN A C 1
ATOM 982 O O . GLN A 1 124 ? 1.733 15.906 9.254 1.00 97.69 124 GLN A O 1
ATOM 987 N N . ASP A 1 125 ? 3.855 15.896 9.999 1.00 97.56 125 ASP A N 1
ATOM 988 C CA . ASP A 1 125 ? 4.207 17.279 9.646 1.00 97.56 125 ASP A CA 1
ATOM 989 C C . ASP A 1 125 ? 5.696 17.343 9.238 1.00 97.56 125 ASP A C 1
ATOM 991 O O . ASP A 1 125 ? 6.549 17.823 9.990 1.00 97.56 125 ASP A O 1
ATOM 995 N N . PRO A 1 126 ? 6.071 16.724 8.102 1.00 97.19 126 PRO A N 1
ATOM 996 C CA . PRO A 1 126 ? 7.446 16.735 7.614 1.00 97.19 126 PRO A CA 1
ATOM 997 C C . PRO A 1 126 ? 7.882 18.083 7.025 1.00 97.19 126 PRO A C 1
ATOM 999 O O . PRO A 1 126 ? 9.088 18.314 6.945 1.00 97.19 126 PRO A O 1
ATOM 1002 N N . ASP A 1 127 ? 6.953 18.956 6.627 1.00 95.44 127 ASP A N 1
ATOM 1003 C CA . ASP A 1 127 ? 7.233 20.315 6.152 1.00 95.44 127 ASP A CA 1
ATOM 1004 C C . ASP A 1 127 ? 7.368 21.344 7.287 1.00 95.44 127 ASP A C 1
ATOM 1006 O O . ASP A 1 127 ? 7.950 22.409 7.074 1.00 95.44 127 ASP A O 1
ATOM 1010 N N . GLY A 1 128 ? 6.933 21.010 8.506 1.00 96.31 128 GLY A N 1
ATOM 1011 C CA . GLY A 1 128 ? 7.173 21.798 9.714 1.00 96.31 128 GLY A CA 1
ATOM 1012 C C . GLY A 1 128 ? 6.348 23.082 9.783 1.00 96.31 128 GLY A C 1
ATOM 1013 O O . GLY A 1 128 ? 6.760 24.038 10.444 1.00 96.31 128 GLY A O 1
ATOM 1014 N N . ASP A 1 129 ? 5.206 23.126 9.093 1.00 95.00 129 ASP A N 1
ATOM 1015 C CA . ASP A 1 129 ? 4.329 24.300 9.037 1.00 95.00 129 ASP A CA 1
ATOM 1016 C C . ASP A 1 129 ? 3.313 24.348 10.197 1.00 95.00 129 ASP A C 1
ATOM 1018 O O . ASP A 1 129 ? 2.566 25.320 10.344 1.00 95.00 129 ASP A O 1
ATOM 1022 N N . GLY A 1 130 ? 3.307 23.318 11.054 1.00 95.38 130 GLY A N 1
ATOM 1023 C CA . GLY A 1 130 ? 2.399 23.170 12.187 1.00 95.38 130 GLY A CA 1
ATOM 1024 C C . GLY A 1 130 ? 1.026 22.605 11.809 1.00 95.38 130 GLY A C 1
ATOM 1025 O O . GLY A 1 130 ? 0.169 22.449 12.686 1.00 95.38 130 GLY A O 1
ATOM 1026 N N . ALA A 1 131 ? 0.782 22.288 10.536 1.00 93.25 131 ALA A N 1
ATOM 1027 C CA . ALA A 1 131 ? -0.474 21.757 10.029 1.00 93.25 131 ALA A CA 1
ATOM 1028 C C . ALA A 1 131 ? -0.366 20.252 9.745 1.00 93.25 131 ALA A C 1
ATOM 1030 O O . ALA A 1 131 ? -0.411 19.806 8.597 1.00 93.25 131 ALA A O 1
ATOM 1031 N N . ALA A 1 132 ? -0.356 19.441 10.803 1.00 95.81 132 ALA A N 1
ATOM 1032 C CA . ALA A 1 132 ? -0.271 17.988 10.679 1.00 95.81 132 ALA A CA 1
ATOM 1033 C C . ALA A 1 132 ? -1.380 17.370 9.793 1.00 95.81 132 ALA A C 1
ATOM 1035 O O . ALA A 1 132 ? -2.565 17.713 9.890 1.00 95.81 132 ALA A O 1
ATOM 1036 N N . LEU A 1 133 ? -1.006 16.413 8.941 1.00 97.06 133 LEU A N 1
ATOM 1037 C CA . LEU A 1 133 ? -1.921 15.533 8.219 1.00 97.06 133 LEU A CA 1
ATOM 1038 C C . LEU A 1 133 ? -1.967 14.165 8.910 1.00 97.06 133 LEU A C 1
ATOM 1040 O O . LEU A 1 133 ? -0.965 13.471 9.022 1.00 97.06 133 LEU A O 1
ATOM 1044 N N . VAL A 1 134 ? -3.150 13.730 9.341 1.00 96.56 134 VAL A N 1
ATOM 1045 C CA . VAL A 1 134 ? -3.343 12.366 9.851 1.00 96.56 134 VAL A CA 1
ATOM 1046 C C . VAL A 1 134 ? -3.805 11.473 8.704 1.00 96.56 134 VAL A C 1
ATOM 1048 O O . VAL A 1 134 ? -4.841 11.738 8.102 1.00 96.56 134 VAL A O 1
ATOM 1051 N N . LEU A 1 135 ? -3.058 10.407 8.417 1.00 97.50 135 LEU A N 1
ATOM 1052 C CA . LEU A 1 135 ? -3.472 9.330 7.518 1.00 97.50 135 LEU A CA 1
ATOM 1053 C C . LEU A 1 135 ? -3.340 7.988 8.244 1.00 97.50 135 LEU A C 1
ATOM 1055 O O . LEU A 1 135 ? -2.250 7.574 8.656 1.00 97.50 135 LEU A O 1
ATOM 1059 N N . ASP A 1 136 ? -4.474 7.311 8.412 1.00 97.19 136 ASP A N 1
ATOM 1060 C CA . ASP A 1 136 ? -4.552 6.058 9.167 1.00 97.19 136 ASP A CA 1
ATOM 1061 C C . ASP A 1 136 ? -4.201 4.827 8.319 1.00 97.19 136 ASP A C 1
ATOM 1063 O O . ASP A 1 136 ? -3.983 3.762 8.881 1.00 97.19 136 ASP A O 1
ATOM 1067 N N . MET A 1 137 ? -4.106 4.933 6.991 1.00 97.31 137 MET A N 1
ATOM 1068 C CA . MET A 1 137 ? -3.724 3.801 6.133 1.00 97.31 137 MET A CA 1
ATOM 1069 C C . MET A 1 137 ? -2.343 3.237 6.515 1.00 97.31 137 MET A C 1
ATOM 1071 O O . MET A 1 137 ? -1.416 3.989 6.832 1.00 97.31 137 MET A O 1
ATOM 1075 N N . ARG A 1 138 ? -2.214 1.907 6.521 1.00 96.44 138 ARG A N 1
ATOM 1076 C CA . ARG A 1 138 ? -0.970 1.170 6.809 1.00 96.44 138 ARG A CA 1
ATOM 1077 C C . ARG A 1 138 ? -0.688 0.189 5.668 1.00 96.44 138 ARG A C 1
ATOM 1079 O O . ARG A 1 138 ? -0.837 0.573 4.510 1.00 96.44 138 ARG A O 1
ATOM 1086 N N . PHE A 1 139 ? -0.259 -1.040 5.963 1.00 95.25 139 PHE A N 1
ATOM 1087 C CA . PHE A 1 139 ? -0.183 -2.087 4.942 1.00 95.25 139 PHE A CA 1
ATOM 1088 C C . PHE A 1 139 ? -1.539 -2.279 4.237 1.00 95.25 139 PHE A C 1
ATOM 1090 O O . PHE A 1 139 ? -2.568 -1.883 4.786 1.00 95.25 139 PHE A O 1
ATOM 1097 N N . PRO A 1 140 ? -1.575 -2.879 3.037 1.00 92.00 140 PRO A N 1
ATOM 1098 C CA . PRO A 1 140 ? -2.811 -3.027 2.269 1.00 92.00 140 PRO A CA 1
ATOM 1099 C C . PRO A 1 140 ? -3.935 -3.671 3.092 1.00 92.00 140 PRO A C 1
ATOM 1101 O O . PRO A 1 140 ? -3.731 -4.720 3.697 1.00 92.00 140 PRO A O 1
ATOM 1104 N N . GLY A 1 141 ? -5.103 -3.022 3.131 1.00 91.25 141 GLY A N 1
ATOM 1105 C CA . GLY A 1 141 ? -6.259 -3.432 3.947 1.00 91.25 141 GLY A CA 1
ATOM 1106 C C . GLY A 1 141 ? -6.259 -2.920 5.394 1.00 91.25 141 GLY A C 1
ATOM 1107 O O . GLY A 1 141 ? -7.296 -2.932 6.056 1.00 91.25 141 GLY A O 1
ATOM 1108 N N . GLN A 1 142 ? -5.126 -2.407 5.878 1.00 96.31 142 GLN A N 1
ATOM 1109 C CA . GLN A 1 142 ? -4.949 -2.006 7.267 1.00 96.31 142 GLN A CA 1
ATOM 1110 C C . GLN A 1 142 ? -5.185 -0.512 7.492 1.00 96.31 142 GLN A C 1
ATOM 1112 O O . GLN A 1 142 ? -4.680 0.346 6.759 1.00 96.31 142 GLN A O 1
ATOM 1117 N N . ARG A 1 143 ? -5.860 -0.194 8.598 1.00 97.19 143 ARG A N 1
ATOM 1118 C CA . ARG A 1 143 ? -5.982 1.164 9.130 1.00 97.19 143 ARG A CA 1
ATOM 1119 C C . ARG A 1 143 ? -5.593 1.213 10.599 1.00 97.19 143 ARG A C 1
ATOM 1121 O O . ARG A 1 143 ? -6.163 0.504 11.420 1.00 97.19 143 ARG A O 1
ATOM 1128 N N . PHE A 1 144 ? -4.641 2.069 10.941 1.00 98.00 144 PHE A N 1
ATOM 1129 C CA . PHE A 1 144 ? -4.284 2.342 12.323 1.00 98.00 144 PHE A CA 1
ATOM 1130 C C . PHE A 1 144 ? -5.456 2.977 13.062 1.00 98.00 144 PHE A C 1
ATOM 1132 O O . PHE A 1 144 ? -6.063 3.940 12.597 1.00 98.00 144 PHE A O 1
ATOM 1139 N N . ASP A 1 145 ? -5.744 2.459 14.247 1.00 96.94 145 ASP A N 1
ATOM 1140 C CA . ASP A 1 145 ? -6.720 3.032 15.149 1.00 96.94 145 ASP A CA 1
ATOM 1141 C C . ASP A 1 145 ? -6.029 3.484 16.435 1.00 96.94 145 ASP A C 1
ATOM 1143 O O . ASP A 1 145 ? -5.616 2.680 17.268 1.00 96.94 145 ASP A O 1
ATOM 1147 N N . ALA A 1 146 ? -5.938 4.798 16.635 1.00 95.44 146 ALA A N 1
ATOM 1148 C CA . ALA A 1 146 ? -5.268 5.372 17.798 1.00 95.44 146 ALA A CA 1
ATOM 1149 C C . ALA A 1 146 ? -5.918 4.975 19.141 1.00 95.44 146 ALA A C 1
ATOM 1151 O O . ALA A 1 146 ? -5.237 4.949 20.171 1.00 95.44 146 ALA A O 1
ATOM 1152 N N . ALA A 1 147 ? -7.220 4.658 19.149 1.00 96.06 147 ALA A N 1
ATOM 1153 C CA . ALA A 1 147 ? -7.945 4.303 20.366 1.00 96.06 147 ALA A CA 1
ATOM 1154 C C . ALA A 1 147 ? -7.551 2.919 20.905 1.00 96.06 147 ALA A C 1
ATOM 1156 O O . ALA A 1 147 ? -7.370 2.765 22.119 1.00 96.06 147 ALA A O 1
ATOM 1157 N N . SER A 1 148 ? -7.397 1.934 20.017 1.00 96.44 148 SER A N 1
ATOM 1158 C CA . SER A 1 148 ? -6.886 0.600 20.345 1.00 96.44 148 SER A CA 1
ATOM 1159 C C . SER A 1 148 ? -5.356 0.538 20.323 1.00 96.44 148 SER A C 1
ATOM 1161 O O . SER A 1 148 ? -4.759 -0.185 21.111 1.00 96.44 148 SER A O 1
ATOM 1163 N N . GLY A 1 149 ? -4.696 1.338 19.489 1.00 96.50 149 GLY A N 1
ATOM 1164 C CA . GLY A 1 149 ? -3.271 1.213 19.189 1.00 96.50 149 GLY A CA 1
ATOM 1165 C C . GLY A 1 149 ? -2.935 0.013 18.300 1.00 96.50 149 GLY A C 1
ATOM 1166 O O . GLY A 1 149 ? -1.767 -0.358 18.251 1.00 96.50 149 GLY A O 1
ATOM 1167 N N . LEU A 1 150 ? -3.935 -0.587 17.651 1.00 97.75 150 LEU A N 1
ATOM 1168 C CA . LEU A 1 150 ? -3.788 -1.669 16.680 1.00 97.75 150 LEU A CA 1
ATOM 1169 C C . LEU A 1 150 ? -4.114 -1.157 15.274 1.00 97.75 150 LEU A C 1
ATOM 1171 O O . LEU A 1 150 ? -4.749 -0.113 15.103 1.00 97.75 150 LEU A O 1
ATOM 1175 N N . ASN A 1 151 ? -3.715 -1.920 14.265 1.00 97.94 151 ASN A N 1
ATOM 1176 C CA . ASN A 1 151 ? -4.174 -1.729 12.900 1.00 97.94 151 ASN A CA 1
ATOM 1177 C C . ASN A 1 151 ? -5.408 -2.605 12.671 1.00 97.94 151 ASN A C 1
ATOM 1179 O O . ASN A 1 151 ? -5.299 -3.828 12.613 1.00 97.94 151 ASN A O 1
ATOM 1183 N N . GLN A 1 152 ? -6.578 -1.998 12.511 1.00 97.44 152 GLN A N 1
ATOM 1184 C CA . GLN A 1 152 ? -7.765 -2.719 12.071 1.00 97.44 152 GLN A CA 1
ATOM 1185 C C . GLN A 1 152 ? -7.517 -3.225 10.644 1.00 97.44 152 GLN A C 1
ATOM 1187 O O . GLN A 1 152 ? -7.205 -2.434 9.757 1.00 97.44 152 GLN A O 1
ATOM 1192 N N . ASN A 1 153 ? -7.612 -4.538 10.434 1.00 96.50 153 ASN A N 1
ATOM 1193 C CA . ASN A 1 153 ? -7.382 -5.187 9.146 1.00 96.50 153 ASN A CA 1
ATOM 1194 C C . ASN A 1 153 ? -8.542 -6.117 8.814 1.00 96.50 153 ASN A C 1
ATOM 1196 O O . ASN A 1 153 ? -8.428 -7.343 8.914 1.00 96.50 153 ASN A O 1
ATOM 1200 N N . TYR A 1 154 ? -9.676 -5.512 8.465 1.00 93.12 154 TYR A N 1
ATOM 1201 C CA . TYR A 1 154 ? -10.886 -6.239 8.100 1.00 93.12 154 TYR A CA 1
ATOM 1202 C C . TYR A 1 154 ? -11.208 -7.312 9.160 1.00 93.12 154 TYR A C 1
ATOM 1204 O O . TYR A 1 154 ? -11.588 -6.928 10.261 1.00 93.12 154 TYR A O 1
ATOM 1212 N N . PHE A 1 155 ? -11.010 -8.613 8.916 1.00 93.75 155 PHE A N 1
ATOM 1213 C CA . PHE A 1 155 ? -11.373 -9.684 9.850 1.00 93.75 155 PHE A CA 1
ATOM 1214 C C . PHE A 1 155 ? -10.579 -9.745 11.155 1.00 93.75 155 PHE A C 1
ATOM 1216 O O . PHE A 1 155 ? -11.084 -10.308 12.129 1.00 93.75 155 PHE A O 1
ATOM 1223 N N . ARG A 1 156 ? -9.380 -9.162 11.202 1.00 96.38 156 ARG A N 1
ATOM 1224 C CA . ARG A 1 156 ? -8.494 -9.225 12.371 1.00 96.38 156 ARG A CA 1
ATOM 1225 C C . ARG A 1 156 ? -7.904 -7.859 12.701 1.00 96.38 156 ARG A C 1
ATOM 1227 O O . ARG A 1 156 ? -7.867 -6.962 11.866 1.00 96.38 156 ARG A O 1
ATOM 1234 N N . ASP A 1 157 ? -7.412 -7.713 13.921 1.00 97.88 157 ASP A N 1
ATOM 1235 C CA . ASP A 1 157 ? -6.680 -6.539 14.381 1.00 97.88 157 ASP A CA 1
ATOM 1236 C C . ASP A 1 157 ? -5.195 -6.905 14.470 1.00 97.88 157 ASP A C 1
ATOM 1238 O O . ASP A 1 157 ? -4.807 -7.858 15.147 1.00 97.88 157 ASP A O 1
ATOM 1242 N N . TYR A 1 158 ? -4.364 -6.186 13.726 1.00 98.31 158 TYR A N 1
ATOM 1243 C CA . TYR A 1 158 ? -2.931 -6.415 13.619 1.00 98.31 158 TYR A CA 1
ATOM 1244 C C . TYR A 1 158 ? -2.165 -5.563 14.634 1.00 98.31 158 TYR A C 1
ATOM 1246 O O . TYR A 1 158 ? -2.341 -4.347 14.717 1.00 98.31 158 TYR A O 1
ATOM 1254 N N . ASP A 1 159 ? -1.298 -6.211 15.401 1.00 97.50 159 ASP A N 1
ATOM 1255 C CA . ASP A 1 159 ? -0.358 -5.580 16.311 1.00 97.50 159 ASP A CA 1
ATOM 1256 C C . ASP A 1 159 ? 1.017 -5.487 15.643 1.00 97.50 159 ASP A C 1
ATOM 1258 O O . ASP A 1 159 ? 1.778 -6.457 15.574 1.00 97.50 159 ASP A O 1
ATOM 1262 N N . ALA A 1 160 ? 1.344 -4.288 15.164 1.00 95.94 160 ALA A N 1
ATOM 1263 C CA . ALA A 1 160 ? 2.619 -4.020 14.513 1.00 95.94 160 ALA A CA 1
ATOM 1264 C C . ALA A 1 160 ? 3.821 -4.211 15.452 1.00 95.94 160 ALA A C 1
ATOM 1266 O O . ALA A 1 160 ? 4.898 -4.570 14.985 1.00 95.94 160 ALA A O 1
ATOM 1267 N N . ALA A 1 161 ? 3.645 -4.047 16.770 1.00 94.75 161 ALA A N 1
ATOM 1268 C CA . ALA A 1 161 ? 4.733 -4.218 17.731 1.00 94.75 161 ALA A CA 1
ATOM 1269 C C . ALA A 1 161 ? 5.180 -5.680 17.859 1.00 94.75 161 ALA A C 1
ATOM 1271 O O . ALA A 1 161 ? 6.337 -5.947 18.184 1.00 94.75 161 ALA A O 1
ATOM 1272 N N . THR A 1 162 ? 4.275 -6.626 17.599 1.00 95.25 162 THR A N 1
ATOM 1273 C CA . THR A 1 162 ? 4.562 -8.067 17.636 1.00 95.25 162 THR A CA 1
ATOM 1274 C C . THR A 1 162 ? 4.607 -8.712 16.251 1.00 95.25 162 THR A C 1
ATOM 1276 O O . THR A 1 162 ? 4.985 -9.880 16.140 1.00 95.25 162 THR A O 1
ATOM 1279 N N . GLY A 1 163 ? 4.241 -7.979 15.195 1.00 95.75 163 GLY A N 1
ATOM 1280 C CA . GLY A 1 163 ? 4.193 -8.482 13.822 1.00 95.75 163 GLY A CA 1
ATOM 1281 C C . GLY A 1 163 ? 3.107 -9.540 13.602 1.00 95.75 163 GLY A C 1
ATOM 1282 O O . GLY A 1 163 ? 3.276 -10.447 12.781 1.00 95.75 163 GLY A O 1
ATOM 1283 N N . ARG A 1 164 ? 2.020 -9.494 14.383 1.00 96.81 164 ARG A N 1
ATOM 1284 C CA . ARG A 1 164 ? 1.017 -10.568 14.475 1.00 96.81 164 ARG A CA 1
ATOM 1285 C C . ARG A 1 164 ? -0.401 -10.033 14.594 1.00 96.81 164 ARG A C 1
ATOM 1287 O O . ARG A 1 164 ? -0.625 -8.898 14.995 1.00 96.81 164 ARG A O 1
ATOM 1294 N N . TYR A 1 165 ? -1.373 -10.880 14.284 1.00 97.88 165 TYR A N 1
ATOM 1295 C CA . TYR A 1 165 ? -2.772 -10.615 14.596 1.00 97.88 165 TYR A CA 1
ATOM 1296 C C . TYR A 1 165 ? -3.079 -10.878 16.071 1.00 97.88 165 TYR A C 1
ATOM 1298 O O . TYR A 1 165 ? -2.505 -11.778 16.684 1.00 97.88 165 TYR A O 1
ATOM 1306 N N . GLY A 1 166 ? -4.016 -10.113 16.632 1.00 95.19 166 GLY A N 1
ATOM 1307 C CA . GLY A 1 166 ? -4.546 -10.321 17.980 1.00 95.19 166 GLY A CA 1
ATOM 1308 C C . GLY A 1 166 ? -5.529 -11.493 18.071 1.00 95.19 166 GLY A C 1
ATOM 1309 O O . GLY A 1 166 ? -5.726 -12.052 19.150 1.00 95.19 166 GLY A O 1
ATOM 1310 N N . GLN A 1 167 ? -6.122 -11.893 16.944 1.00 95.31 167 GLN A N 1
ATOM 1311 C CA . GLN A 1 167 ? -7.053 -13.013 16.830 1.00 95.31 167 GLN A CA 1
ATOM 1312 C C . GLN A 1 167 ? -6.445 -14.174 16.041 1.00 95.31 167 GLN A C 1
ATOM 1314 O O . GLN A 1 167 ? -5.683 -13.970 15.095 1.00 95.31 167 GLN A O 1
ATOM 1319 N N . SER A 1 168 ? -6.855 -15.394 16.396 1.00 95.12 168 SER A N 1
ATOM 1320 C CA . SER A 1 168 ? -6.618 -16.562 15.548 1.00 95.12 168 SER A CA 1
ATOM 1321 C C . SER A 1 168 ? -7.375 -16.409 14.227 1.00 95.12 168 SER A C 1
ATOM 1323 O O . SER A 1 168 ? -8.491 -15.896 14.198 1.00 95.12 168 SER A O 1
ATOM 1325 N N . ASP A 1 169 ? -6.778 -16.901 13.148 1.00 93.19 169 ASP A N 1
ATOM 1326 C CA . ASP A 1 169 ? -7.346 -16.904 11.806 1.00 93.19 169 ASP A CA 1
ATOM 1327 C C . ASP A 1 169 ? -8.713 -17.597 11.736 1.00 93.19 169 ASP A C 1
ATOM 1329 O O . ASP A 1 169 ? -8.863 -18.733 12.199 1.00 93.19 169 ASP A O 1
ATOM 1333 N N . LEU A 1 170 ? -9.692 -16.934 11.114 1.00 90.25 170 LEU A N 1
ATOM 1334 C CA . LEU A 1 170 ? -11.047 -17.460 10.932 1.00 90.25 170 LEU A CA 1
ATOM 1335 C C . LEU A 1 170 ? -11.091 -18.605 9.913 1.00 90.25 170 LEU A C 1
ATOM 1337 O O . LEU A 1 170 ? -11.976 -19.455 9.996 1.00 90.25 170 LEU A O 1
ATOM 1341 N N . ILE A 1 171 ? -10.131 -18.673 8.981 1.00 85.81 171 ILE A N 1
ATOM 1342 C CA . ILE A 1 171 ? -9.992 -19.826 8.076 1.00 85.81 171 ILE A CA 1
ATOM 1343 C C . ILE A 1 171 ? -9.105 -20.935 8.669 1.00 85.81 171 ILE A C 1
ATOM 1345 O O . ILE A 1 171 ? -8.852 -21.955 8.016 1.00 85.81 171 ILE A O 1
ATOM 1349 N N . GLY A 1 172 ? -8.657 -20.766 9.918 1.00 89.75 172 GLY A N 1
ATOM 1350 C CA . GLY A 1 172 ? -7.836 -21.721 10.651 1.00 89.75 172 GLY A CA 1
ATOM 1351 C C . GLY A 1 172 ? -6.497 -21.986 9.965 1.00 89.75 172 GLY A C 1
ATOM 1352 O O . GLY A 1 172 ? -5.856 -21.084 9.433 1.00 89.75 172 GLY A O 1
ATOM 1353 N N . LEU A 1 173 ? -6.081 -23.254 9.937 1.00 88.00 173 LEU A N 1
ATOM 1354 C CA . LEU A 1 173 ? -4.791 -23.662 9.365 1.00 88.00 173 LEU A CA 1
ATOM 1355 C C . LEU A 1 173 ? -4.698 -23.496 7.838 1.00 88.00 173 LEU A C 1
ATOM 1357 O O . LEU A 1 173 ? -3.615 -23.654 7.280 1.00 88.00 173 LEU A O 1
ATOM 1361 N N . LYS A 1 174 ? -5.797 -23.144 7.150 1.00 80.06 174 LYS A N 1
ATOM 1362 C CA . LYS A 1 174 ? -5.756 -22.792 5.721 1.00 80.06 174 LYS A CA 1
ATOM 1363 C C . LYS A 1 174 ? -4.955 -21.509 5.463 1.00 80.06 174 LYS A C 1
ATOM 1365 O O . LYS A 1 174 ? -4.408 -21.371 4.377 1.00 80.06 174 LYS A O 1
ATOM 1370 N N . GLY A 1 175 ? -4.874 -20.607 6.44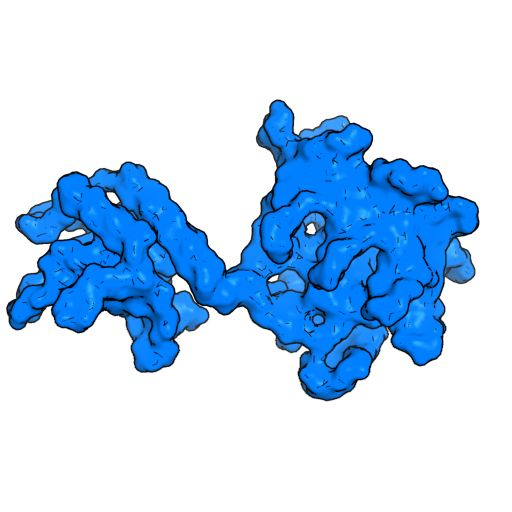8 1.00 74.44 175 GLY A N 1
ATOM 1371 C CA . GLY A 1 175 ? -4.061 -19.384 6.387 1.00 74.44 175 GLY A CA 1
ATOM 1372 C C . GLY A 1 175 ? -2.572 -19.606 6.678 1.00 74.44 175 GLY A C 1
ATOM 1373 O O . GLY A 1 175 ? -1.757 -18.711 6.467 1.00 74.44 175 GLY A O 1
ATOM 1374 N N . GLY A 1 176 ? -2.200 -20.801 7.150 1.00 83.44 176 GLY A N 1
ATOM 1375 C CA . GLY A 1 176 ? -0.837 -21.161 7.527 1.00 83.44 176 GLY A CA 1
ATOM 1376 C C . GLY A 1 176 ? -0.770 -21.909 8.857 1.00 83.44 176 GLY A C 1
ATOM 1377 O O . GLY A 1 176 ? -1.745 -22.016 9.600 1.00 83.44 176 GLY A O 1
ATOM 1378 N N . THR A 1 177 ? 0.415 -22.426 9.181 1.00 88.62 177 THR A N 1
ATOM 1379 C CA . THR A 1 177 ? 0.654 -23.203 10.411 1.00 88.62 177 THR A CA 1
ATOM 1380 C C . THR A 1 177 ? 0.531 -22.368 11.684 1.00 88.62 177 THR A C 1
ATOM 1382 O O . THR A 1 177 ? 0.200 -22.901 12.741 1.00 88.62 177 THR A O 1
ATOM 1385 N N . SER A 1 178 ? 0.768 -21.057 11.596 1.00 94.06 178 SER A N 1
ATOM 1386 C CA . SER A 1 178 ? 0.503 -20.109 12.675 1.00 94.06 178 SER A CA 1
ATOM 1387 C C . SER A 1 178 ? -0.722 -19.269 12.341 1.00 94.06 178 SER A C 1
ATOM 1389 O O . SER A 1 178 ? -0.653 -18.372 11.506 1.00 94.06 178 SER A O 1
ATOM 1391 N N . THR A 1 179 ? -1.819 -19.495 13.063 1.00 95.19 179 THR A N 1
ATOM 1392 C CA . THR A 1 179 ? -3.081 -18.762 12.875 1.00 95.19 179 THR A CA 1
ATOM 1393 C C . THR A 1 179 ? -3.030 -17.296 13.329 1.00 95.19 179 THR A C 1
ATOM 1395 O O . THR A 1 179 ? -4.013 -16.576 13.197 1.00 95.19 179 THR A O 1
ATOM 1398 N N . TYR A 1 180 ? -1.893 -16.834 13.853 1.00 96.62 180 TYR A N 1
ATOM 1399 C CA . TYR A 1 180 ? -1.676 -15.454 14.303 1.00 96.62 180 TYR A CA 1
ATOM 1400 C C . TYR A 1 180 ? -0.636 -14.711 13.455 1.00 96.62 180 TYR A C 1
ATOM 1402 O O . TYR A 1 180 ? -0.408 -13.521 13.663 1.00 96.62 180 TYR A O 1
ATOM 1410 N N . SER A 1 181 ? 0.054 -15.401 12.543 1.00 95.25 181 SER A N 1
ATOM 1411 C CA . SER A 1 181 ? 1.125 -14.793 11.757 1.00 95.25 181 SER A CA 1
ATOM 1412 C C . SER A 1 181 ? 0.560 -13.814 10.733 1.00 95.25 181 SER A C 1
ATOM 1414 O O . SER A 1 181 ? -0.410 -14.117 10.044 1.00 95.25 181 SER A O 1
ATOM 1416 N N . TYR A 1 182 ? 1.206 -12.657 10.597 1.00 96.25 182 TYR A N 1
ATOM 1417 C CA . TYR A 1 182 ? 1.012 -11.802 9.435 1.00 96.25 182 TYR A CA 1
ATOM 1418 C C . TYR A 1 182 ? 1.879 -12.314 8.283 1.00 96.25 182 TYR A C 1
ATOM 1420 O O . TYR A 1 182 ? 3.105 -12.367 8.404 1.00 96.25 182 TYR A O 1
ATOM 1428 N N . VAL A 1 183 ? 1.230 -12.723 7.187 1.00 93.06 183 VAL A N 1
ATOM 1429 C CA . VAL A 1 183 ? 1.844 -13.087 5.893 1.00 93.06 183 VAL A CA 1
ATOM 1430 C C . VAL A 1 183 ? 3.075 -14.003 5.986 1.00 93.06 183 VAL A C 1
ATOM 1432 O O . VAL A 1 183 ? 4.086 -13.785 5.321 1.00 93.06 183 VAL A O 1
ATOM 1435 N N . ALA A 1 184 ? 3.008 -15.023 6.847 1.00 90.94 184 ALA A N 1
ATOM 1436 C CA . ALA A 1 184 ? 4.106 -15.965 7.095 1.00 90.94 184 ALA A CA 1
ATOM 1437 C C . ALA A 1 184 ? 5.445 -15.279 7.452 1.00 90.94 184 ALA A C 1
ATOM 1439 O O . ALA A 1 184 ? 6.515 -15.765 7.094 1.00 90.94 184 ALA A O 1
ATOM 1440 N N . ALA A 1 185 ? 5.376 -14.142 8.155 1.00 92.25 185 ALA A N 1
ATOM 1441 C CA . ALA A 1 185 ? 6.516 -13.297 8.511 1.00 92.25 185 ALA A CA 1
ATOM 1442 C C . ALA A 1 185 ? 7.302 -12.736 7.307 1.00 92.25 185 ALA A C 1
ATOM 1444 O O . ALA A 1 185 ? 8.474 -12.390 7.444 1.00 92.25 185 ALA A O 1
ATOM 1445 N N . ASN A 1 186 ? 6.652 -12.586 6.146 1.00 91.19 186 ASN A N 1
ATOM 1446 C CA . ASN A 1 186 ? 7.227 -11.971 4.948 1.00 91.19 186 ASN A CA 1
ATOM 1447 C C . ASN A 1 186 ? 6.484 -10.679 4.520 1.00 91.19 186 ASN A C 1
ATOM 1449 O O . ASN A 1 186 ? 5.967 -10.603 3.401 1.00 91.19 186 ASN A O 1
ATOM 1453 N N . PRO A 1 187 ? 6.427 -9.645 5.387 1.00 91.50 187 PRO A N 1
ATOM 1454 C CA . PRO A 1 187 ? 5.680 -8.403 5.143 1.00 91.50 187 PRO A CA 1
ATOM 1455 C C . PRO A 1 187 ? 6.282 -7.517 4.051 1.00 91.50 187 PRO A C 1
ATOM 1457 O O . PRO A 1 187 ? 5.659 -6.544 3.651 1.00 91.50 187 PRO A O 1
ATOM 1460 N N . ILE A 1 188 ? 7.483 -7.843 3.564 1.00 87.56 188 ILE A N 1
ATOM 1461 C CA . ILE A 1 188 ? 8.120 -7.135 2.451 1.00 87.56 188 ILE A CA 1
ATOM 1462 C C . ILE A 1 188 ? 7.552 -7.626 1.120 1.00 87.56 188 ILE A C 1
ATOM 1464 O O . ILE A 1 188 ? 7.372 -6.833 0.209 1.00 87.56 188 ILE A O 1
ATOM 1468 N N . ASN A 1 189 ? 7.258 -8.918 0.977 1.00 84.38 189 ASN A N 1
ATOM 1469 C CA . ASN A 1 189 ? 6.872 -9.492 -0.318 1.00 84.38 189 ASN A CA 1
ATOM 1470 C C . ASN A 1 189 ? 5.389 -9.849 -0.407 1.00 84.38 189 ASN A C 1
ATOM 1472 O O . ASN A 1 189 ? 4.889 -10.172 -1.484 1.00 84.38 189 ASN A O 1
ATOM 1476 N N . SER A 1 190 ? 4.694 -9.856 0.725 1.00 87.75 190 SER A N 1
ATOM 1477 C CA . SER A 1 190 ? 3.318 -10.317 0.834 1.00 87.75 190 SER A CA 1
ATOM 1478 C C . SER A 1 190 ? 2.475 -9.335 1.630 1.00 87.75 190 SER A C 1
ATOM 1480 O O . SER A 1 190 ? 2.966 -8.600 2.484 1.00 87.75 190 SER A O 1
ATOM 1482 N N . LEU A 1 191 ? 1.183 -9.352 1.342 1.00 89.50 191 LEU A N 1
ATOM 1483 C CA . LEU A 1 191 ? 0.163 -8.537 1.983 1.00 89.50 191 LEU A CA 1
ATOM 1484 C C . LEU A 1 191 ? -1.036 -9.415 2.348 1.00 89.50 191 LEU A C 1
ATOM 1486 O O . LEU A 1 191 ? -1.239 -10.472 1.754 1.00 89.50 191 LEU A O 1
ATOM 1490 N N . ASP A 1 192 ? -1.849 -8.979 3.301 1.00 93.31 192 ASP A N 1
ATOM 1491 C CA . ASP A 1 192 ? -3.111 -9.639 3.654 1.00 93.31 192 ASP A CA 1
ATOM 1492 C C . ASP A 1 192 ? -4.217 -8.578 3.720 1.00 93.31 192 ASP A C 1
ATOM 1494 O O . ASP A 1 192 ? -4.396 -7.930 4.753 1.00 93.31 192 ASP A O 1
ATOM 1498 N N . ARG A 1 193 ? -4.932 -8.387 2.597 1.00 88.62 193 ARG A N 1
ATOM 1499 C CA . ARG A 1 193 ? -5.923 -7.302 2.422 1.00 88.62 193 ARG A CA 1
ATOM 1500 C C . ARG A 1 193 ? -7.117 -7.406 3.363 1.00 88.62 193 ARG A C 1
ATOM 1502 O O . ARG A 1 193 ? -7.773 -6.403 3.617 1.00 88.62 193 ARG A O 1
ATOM 1509 N N . ASN A 1 194 ? -7.453 -8.613 3.808 1.00 89.75 194 ASN A N 1
ATOM 1510 C CA . ASN A 1 194 ? -8.655 -8.858 4.599 1.00 89.75 194 ASN A CA 1
ATOM 1511 C C . ASN A 1 194 ? -8.353 -9.488 5.965 1.00 89.75 194 ASN A C 1
ATOM 1513 O O . ASN A 1 194 ? -9.267 -9.753 6.743 1.00 89.75 194 ASN A O 1
ATOM 1517 N N . GLY A 1 195 ? -7.088 -9.725 6.292 1.00 92.06 195 GLY A N 1
ATOM 1518 C CA . GLY A 1 195 ? -6.734 -10.397 7.527 1.00 92.06 195 GLY A CA 1
ATOM 1519 C C . GLY A 1 195 ? -7.222 -11.840 7.548 1.00 92.06 195 GLY A C 1
ATOM 1520 O O . GLY A 1 195 ? -7.696 -12.265 8.593 1.00 92.06 195 GLY A O 1
ATOM 1521 N N . LEU A 1 196 ? -7.128 -12.581 6.442 1.00 87.50 196 LEU A N 1
ATOM 1522 C CA . LEU A 1 196 ? -7.432 -14.021 6.387 1.00 87.50 196 LEU A CA 1
ATOM 1523 C C . LEU A 1 196 ? -6.349 -14.826 5.676 1.00 87.50 196 LEU A C 1
ATOM 1525 O O . LEU A 1 196 ? -6.006 -15.918 6.113 1.00 87.50 196 LEU A O 1
ATOM 1529 N N . LEU A 1 197 ? -5.843 -14.337 4.545 1.00 83.81 197 LEU A N 1
ATOM 1530 C CA . LEU A 1 197 ? -4.877 -15.087 3.753 1.00 83.81 197 LEU A CA 1
ATOM 1531 C C . LEU A 1 197 ? -3.863 -14.144 3.121 1.00 83.81 197 LEU A C 1
ATOM 1533 O O . LEU A 1 197 ? -4.202 -13.291 2.301 1.00 83.81 197 LEU A O 1
ATOM 1537 N N . GLY A 1 198 ? -2.597 -14.361 3.471 1.00 85.06 198 GLY A N 1
ATOM 1538 C CA . GLY A 1 198 ? -1.485 -13.680 2.832 1.00 85.06 198 GLY A CA 1
ATOM 1539 C C . GLY A 1 198 ? -1.423 -14.003 1.341 1.00 85.06 198 GLY A C 1
ATOM 1540 O O . GLY A 1 198 ? -1.503 -15.160 0.932 1.00 85.06 198 GLY A O 1
ATOM 1541 N N . THR A 1 199 ? -1.246 -12.970 0.531 1.00 80.12 199 THR A N 1
ATOM 1542 C CA . THR A 1 199 ? -1.040 -13.065 -0.912 1.00 80.12 199 THR A CA 1
ATOM 1543 C C . THR A 1 199 ? 0.246 -12.336 -1.293 1.00 80.12 199 THR A C 1
ATOM 1545 O O . THR A 1 199 ? 0.615 -11.364 -0.626 1.00 80.12 199 THR A O 1
ATOM 1548 N N . PRO A 1 200 ? 0.953 -12.774 -2.347 1.00 77.94 200 PRO A N 1
ATOM 1549 C CA . PRO A 1 200 ? 2.075 -12.011 -2.877 1.00 77.94 200 PRO A CA 1
ATOM 1550 C C . PRO A 1 200 ? 1.627 -10.596 -3.271 1.00 77.94 200 PRO A C 1
ATOM 1552 O O . PRO A 1 200 ? 0.537 -10.420 -3.822 1.00 77.94 200 PRO A O 1
ATOM 1555 N N . GLY A 1 201 ? 2.457 -9.590 -2.994 1.00 68.38 201 GLY A N 1
ATOM 1556 C CA . GLY A 1 201 ? 2.143 -8.198 -3.322 1.00 68.38 201 GLY A CA 1
ATOM 1557 C C . GLY A 1 201 ? 2.001 -7.932 -4.831 1.00 68.38 201 GLY A C 1
ATOM 1558 O O . GLY A 1 201 ? 2.416 -8.758 -5.645 1.00 68.38 201 GLY A O 1
ATOM 1559 N N . PRO A 1 202 ? 1.478 -6.762 -5.249 1.00 59.97 202 PRO A N 1
ATOM 1560 C CA . PRO A 1 202 ? 1.387 -6.372 -6.657 1.00 59.97 202 PRO A CA 1
ATOM 1561 C C . PRO A 1 202 ? 2.765 -6.313 -7.321 1.00 59.97 202 PRO A C 1
ATOM 1563 O O . PRO A 1 202 ? 2.906 -6.757 -8.455 1.00 59.97 202 PRO A O 1
ATOM 1566 N N . GLY A 1 203 ? 3.800 -5.880 -6.589 1.00 54.66 203 GLY A N 1
ATOM 1567 C CA . GLY A 1 203 ? 5.199 -5.983 -7.019 1.00 54.66 203 GLY A CA 1
ATOM 1568 C C . GLY A 1 203 ? 5.692 -7.422 -7.245 1.00 54.66 203 GLY A C 1
ATOM 1569 O O . GLY A 1 203 ? 6.737 -7.617 -7.852 1.00 54.66 203 GLY A O 1
ATOM 1570 N N . TYR A 1 204 ? 4.943 -8.437 -6.816 1.00 50.97 204 TYR A N 1
ATOM 1571 C CA . TYR A 1 204 ? 5.197 -9.853 -7.098 1.00 50.97 204 TYR A CA 1
ATOM 1572 C C . TYR A 1 204 ? 4.393 -10.387 -8.298 1.00 50.97 204 TYR A C 1
ATOM 1574 O O . TYR A 1 204 ? 4.621 -11.518 -8.737 1.00 50.97 204 TYR A O 1
ATOM 1582 N N . ARG A 1 205 ? 3.466 -9.598 -8.866 1.00 62.53 205 ARG A N 1
ATOM 1583 C CA . ARG A 1 205 ? 2.833 -9.921 -10.148 1.00 62.53 205 ARG A CA 1
ATOM 1584 C C . ARG A 1 205 ? 3.788 -9.498 -11.252 1.00 62.53 205 ARG A C 1
ATOM 1586 O O . ARG A 1 205 ? 3.946 -8.313 -11.529 1.00 62.53 205 ARG A O 1
ATOM 1593 N N . PHE A 1 206 ? 4.409 -10.489 -11.886 1.00 71.94 206 PHE A N 1
ATOM 1594 C CA . PHE A 1 206 ? 5.274 -10.304 -13.051 1.00 71.94 206 PHE A CA 1
ATOM 1595 C C . PHE A 1 206 ? 4.671 -9.338 -14.087 1.00 71.94 206 PHE A C 1
ATOM 1597 O O . PHE A 1 206 ? 5.379 -8.493 -14.616 1.00 71.94 206 PHE A O 1
ATOM 1604 N N . GLU A 1 207 ? 3.353 -9.400 -14.287 1.00 74.88 207 GLU A N 1
ATOM 1605 C CA . GLU A 1 207 ? 2.599 -8.523 -15.188 1.00 74.88 207 GLU A CA 1
ATOM 1606 C C . GLU A 1 207 ? 2.699 -7.028 -14.856 1.00 74.88 207 GLU A C 1
ATOM 1608 O O . GLU A 1 207 ? 2.787 -6.213 -15.763 1.00 74.88 207 GLU A O 1
ATOM 1613 N N . ASN A 1 208 ? 2.754 -6.650 -13.579 1.00 72.38 208 ASN A N 1
ATOM 1614 C CA . ASN A 1 208 ? 2.914 -5.245 -13.195 1.00 72.38 208 ASN A CA 1
ATOM 1615 C C . ASN A 1 208 ? 4.392 -4.843 -13.236 1.00 72.38 208 ASN A C 1
ATOM 1617 O O . ASN A 1 208 ? 4.746 -3.751 -13.679 1.00 72.38 208 ASN A O 1
ATOM 1621 N N . HIS A 1 209 ? 5.269 -5.748 -12.792 1.00 76.50 209 HIS A N 1
ATOM 1622 C CA . HIS A 1 209 ? 6.705 -5.495 -12.739 1.00 76.50 209 HIS A CA 1
ATOM 1623 C C . HIS A 1 209 ? 7.306 -5.319 -14.135 1.00 76.50 209 HIS A C 1
ATOM 1625 O O . HIS A 1 209 ? 8.150 -4.446 -14.327 1.00 76.50 209 HIS A O 1
ATOM 1631 N N . LYS A 1 210 ? 6.845 -6.105 -15.117 1.00 85.06 210 LYS A N 1
ATOM 1632 C CA . LYS A 1 210 ? 7.319 -6.008 -16.499 1.00 85.06 210 LYS A CA 1
ATOM 1633 C C . LYS A 1 210 ? 6.941 -4.675 -17.139 1.00 85.06 210 LYS A C 1
ATOM 1635 O O . LYS A 1 210 ? 7.764 -4.119 -17.852 1.00 85.06 210 LYS A O 1
ATOM 1640 N N . GLU A 1 211 ? 5.759 -4.127 -16.850 1.00 83.88 211 GLU A N 1
ATOM 1641 C CA . GLU A 1 211 ? 5.322 -2.853 -17.436 1.00 83.88 211 GLU A CA 1
ATOM 1642 C C . GLU A 1 211 ? 6.016 -1.646 -16.784 1.00 83.88 211 GLU A C 1
ATOM 1644 O O . GLU A 1 211 ? 6.431 -0.722 -17.485 1.00 83.88 211 GLU A O 1
ATOM 1649 N N . LEU A 1 212 ? 6.270 -1.683 -15.469 1.00 83.31 212 LEU A N 1
ATOM 1650 C CA . LEU A 1 212 ? 7.127 -0.687 -14.809 1.00 83.31 212 LEU A CA 1
ATOM 1651 C C . LEU A 1 212 ? 8.565 -0.741 -15.338 1.00 83.31 212 LEU A C 1
ATOM 1653 O O . LEU A 1 212 ? 9.149 0.289 -15.674 1.00 83.31 212 LEU A O 1
ATOM 1657 N N . ALA A 1 213 ? 9.120 -1.948 -15.461 1.00 89.38 213 ALA A N 1
ATOM 1658 C CA . ALA A 1 213 ? 10.454 -2.157 -16.005 1.00 89.38 213 ALA A CA 1
ATOM 1659 C C . ALA A 1 213 ? 10.550 -1.715 -17.475 1.00 89.38 213 ALA A C 1
ATOM 1661 O O . ALA A 1 213 ? 11.556 -1.131 -17.874 1.00 89.38 213 ALA A O 1
ATOM 1662 N N . ARG A 1 214 ? 9.490 -1.926 -18.266 1.00 92.50 214 ARG A N 1
ATOM 1663 C CA . ARG A 1 214 ? 9.369 -1.426 -19.639 1.00 92.50 214 ARG A CA 1
ATOM 1664 C C . ARG A 1 214 ? 9.430 0.100 -19.676 1.00 92.50 214 ARG A C 1
ATOM 1666 O O . ARG A 1 214 ? 10.237 0.657 -20.419 1.00 92.50 214 ARG A O 1
ATOM 1673 N N . ALA A 1 215 ? 8.622 0.776 -18.861 1.00 87.19 215 ALA A N 1
ATOM 1674 C CA . ALA A 1 215 ? 8.603 2.236 -18.793 1.00 87.19 215 ALA A CA 1
ATOM 1675 C C . ALA A 1 215 ? 9.964 2.812 -18.362 1.00 87.19 215 ALA A C 1
ATOM 1677 O O . ALA A 1 215 ? 10.463 3.757 -18.977 1.00 87.19 215 ALA A O 1
ATOM 1678 N N . GLU A 1 216 ? 10.602 2.210 -17.353 1.00 89.06 216 GLU A N 1
ATOM 1679 C CA . GLU A 1 216 ? 11.943 2.598 -16.908 1.00 89.06 216 GLU A CA 1
ATOM 1680 C C . GLU A 1 216 ? 12.988 2.398 -18.017 1.00 89.06 216 GLU A C 1
ATOM 1682 O O . GLU A 1 216 ? 13.812 3.286 -18.250 1.00 89.06 216 GLU A O 1
ATOM 1687 N N . ALA A 1 217 ? 12.943 1.266 -18.727 1.00 94.12 217 ALA A N 1
ATOM 1688 C CA . ALA A 1 217 ? 13.853 0.970 -19.829 1.00 94.12 217 ALA A CA 1
ATOM 1689 C C . ALA A 1 217 ? 13.743 2.008 -20.949 1.00 94.12 217 ALA A C 1
ATOM 1691 O O . ALA A 1 217 ? 14.762 2.548 -21.379 1.00 94.12 217 ALA A O 1
ATOM 1692 N N . ILE A 1 218 ? 1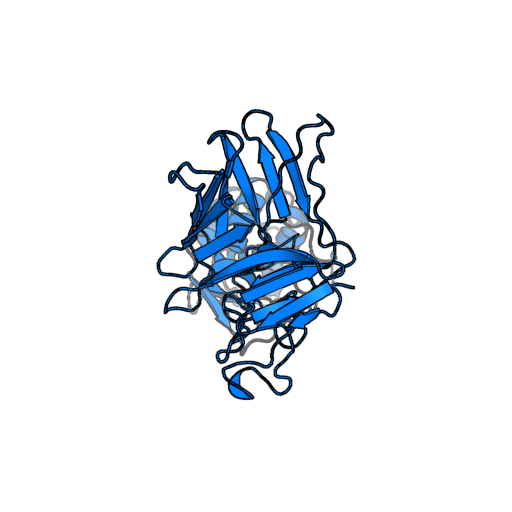2.521 2.355 -21.363 1.00 93.69 218 ILE A N 1
ATOM 1693 C CA . ILE A 1 218 ? 12.273 3.3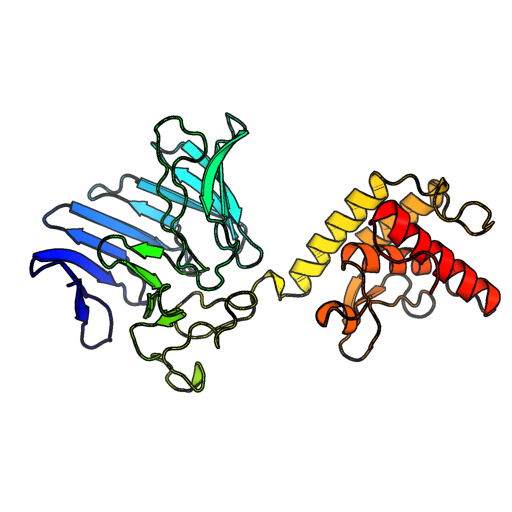96 -22.370 1.00 93.69 218 ILE A CA 1
ATOM 1694 C C . ILE A 1 218 ? 12.835 4.739 -21.897 1.00 93.69 218 ILE A C 1
ATOM 1696 O O . ILE A 1 218 ? 13.596 5.375 -22.626 1.00 93.69 218 ILE A O 1
ATOM 1700 N N . ALA A 1 219 ? 12.507 5.159 -20.672 1.00 90.00 219 ALA A N 1
ATOM 1701 C CA . ALA A 1 219 ? 12.939 6.449 -20.138 1.00 90.00 219 ALA A CA 1
ATOM 1702 C C . ALA A 1 219 ? 14.471 6.558 -20.037 1.00 90.00 219 ALA A C 1
ATOM 1704 O O . ALA A 1 219 ? 15.042 7.607 -20.343 1.00 90.00 219 ALA A O 1
ATOM 1705 N N . LYS A 1 220 ? 15.147 5.476 -19.629 1.00 91.25 220 LYS A N 1
ATOM 1706 C CA . LYS A 1 220 ? 16.613 5.423 -19.553 1.00 91.25 220 LYS A CA 1
ATOM 1707 C C . LYS A 1 220 ? 17.257 5.413 -20.934 1.00 91.25 220 LYS A C 1
ATOM 1709 O O . LYS A 1 220 ? 18.178 6.190 -21.162 1.00 91.25 220 LYS A O 1
ATOM 1714 N N . LEU A 1 221 ? 16.743 4.617 -21.873 1.00 92.88 221 LEU A N 1
ATOM 1715 C CA . LEU A 1 221 ? 17.231 4.592 -23.254 1.00 92.88 221 LEU A CA 1
ATOM 1716 C C . LEU A 1 221 ? 17.071 5.956 -23.938 1.00 92.88 221 LEU A C 1
ATOM 1718 O O . LEU A 1 221 ? 18.012 6.434 -24.559 1.00 92.88 221 LEU A O 1
ATOM 1722 N N . GLN A 1 222 ? 15.929 6.629 -23.773 1.00 92.75 222 GLN A N 1
ATOM 1723 C CA . GLN A 1 222 ? 15.684 7.957 -24.354 1.00 92.75 222 GLN A CA 1
ATOM 1724 C C . GLN A 1 222 ? 16.697 9.014 -23.900 1.00 92.75 222 GLN A C 1
ATOM 1726 O O . GLN A 1 222 ? 17.045 9.902 -24.675 1.00 92.75 222 GLN A O 1
ATOM 1731 N N . ARG A 1 223 ? 17.169 8.929 -22.652 1.00 90.44 223 ARG A N 1
ATOM 1732 C CA . ARG A 1 223 ? 18.146 9.869 -22.081 1.00 90.44 223 ARG A CA 1
ATOM 1733 C C . ARG A 1 223 ? 19.595 9.439 -22.301 1.00 90.44 223 ARG A C 1
ATOM 1735 O O . ARG A 1 223 ? 20.499 10.225 -22.033 1.00 90.44 223 ARG A O 1
ATOM 1742 N N . CYS A 1 224 ? 19.821 8.208 -22.748 1.00 89.44 224 CYS A N 1
ATOM 1743 C CA . CYS A 1 224 ? 21.155 7.671 -22.953 1.00 89.44 224 CYS A CA 1
ATOM 1744 C C . CYS A 1 224 ? 21.702 8.066 -24.329 1.00 89.44 224 CYS A C 1
ATOM 1746 O O . CYS A 1 224 ? 21.001 7.955 -25.340 1.00 89.44 224 CYS A O 1
ATOM 1748 N N . ASN A 1 225 ? 22.969 8.483 -24.367 1.00 89.25 225 ASN A N 1
ATOM 1749 C CA . ASN A 1 225 ? 23.736 8.579 -25.604 1.00 89.25 225 ASN A CA 1
ATOM 1750 C C . ASN A 1 225 ? 24.325 7.198 -25.913 1.00 89.25 225 ASN A C 1
ATOM 1752 O O . ASN A 1 225 ? 25.272 6.770 -25.246 1.00 89.25 225 ASN A O 1
ATOM 1756 N N . VAL A 1 226 ? 23.753 6.473 -26.878 1.00 86.06 226 VAL A N 1
ATOM 1757 C CA . VAL A 1 226 ? 24.217 5.100 -27.147 1.00 86.06 226 VAL A CA 1
ATOM 1758 C C . VAL A 1 226 ? 25.517 5.074 -27.941 1.00 86.06 226 VAL A C 1
ATOM 1760 O O . VAL A 1 226 ? 26.200 4.059 -27.931 1.00 86.06 226 VAL A O 1
ATOM 1763 N N . GLU A 1 227 ? 25.926 6.183 -28.560 1.00 81.75 227 GLU A N 1
ATOM 1764 C CA . GLU A 1 227 ? 27.187 6.228 -29.313 1.00 81.75 227 GLU A CA 1
ATOM 1765 C C . GLU A 1 227 ? 28.428 6.124 -28.421 1.00 81.75 227 GLU A C 1
ATOM 1767 O O . GLU A 1 227 ? 29.490 5.715 -28.908 1.00 81.75 227 GLU A O 1
ATOM 1772 N N . ASP A 1 228 ? 28.270 6.453 -27.134 1.00 82.38 228 ASP A N 1
ATOM 1773 C CA . ASP A 1 228 ? 29.273 6.294 -26.076 1.00 82.38 228 ASP A CA 1
ATOM 1774 C C . ASP A 1 228 ? 29.292 4.867 -25.496 1.00 82.38 228 ASP A C 1
ATOM 1776 O O . ASP A 1 228 ? 30.150 4.531 -24.668 1.00 82.38 228 ASP A O 1
ATOM 1780 N N . CYS A 1 229 ? 28.339 4.019 -25.900 1.00 81.06 229 CYS A N 1
ATOM 1781 C CA . CYS A 1 229 ? 28.338 2.605 -25.558 1.00 81.06 229 CYS A CA 1
ATOM 1782 C C . CYS A 1 229 ? 29.323 1.873 -26.478 1.00 81.06 229 CYS A C 1
ATOM 1784 O O . CYS A 1 229 ? 29.207 1.925 -27.699 1.00 81.06 229 CYS A O 1
ATOM 1786 N N . ASP A 1 230 ? 30.286 1.184 -25.869 1.00 80.69 230 ASP A N 1
ATOM 1787 C CA . ASP A 1 230 ? 31.295 0.354 -26.533 1.00 80.69 230 ASP A CA 1
ATOM 1788 C C . ASP A 1 230 ? 32.188 1.107 -27.555 1.00 80.69 230 ASP A C 1
ATOM 1790 O O . ASP A 1 230 ? 32.161 0.851 -28.768 1.00 80.69 230 ASP A O 1
ATOM 1794 N N . PRO A 1 231 ? 32.982 2.096 -27.090 1.00 74.88 231 PRO A N 1
ATOM 1795 C CA . PRO A 1 231 ? 33.829 2.901 -27.962 1.00 74.88 231 PRO A CA 1
ATOM 1796 C C . PRO A 1 231 ? 34.929 2.045 -28.605 1.00 74.88 231 PRO A C 1
ATOM 1798 O O . PRO A 1 231 ? 35.847 1.579 -27.936 1.00 74.88 231 PRO A O 1
ATOM 1801 N N . GLY A 1 232 ? 34.858 1.886 -29.929 1.00 76.81 232 GLY A N 1
ATOM 1802 C CA . GLY A 1 232 ? 35.817 1.107 -30.724 1.00 76.81 232 GLY A CA 1
ATOM 1803 C C . GLY A 1 232 ? 35.240 -0.180 -31.315 1.00 76.81 232 GLY A C 1
ATOM 1804 O O . GLY A 1 232 ? 35.860 -0.757 -32.207 1.00 76.81 232 GLY A O 1
ATOM 1805 N N . ASN A 1 233 ? 34.041 -0.595 -30.894 1.00 80.00 233 ASN A N 1
ATOM 1806 C CA . ASN A 1 233 ? 33.345 -1.715 -31.511 1.00 80.00 233 ASN A CA 1
ATOM 1807 C C . ASN A 1 233 ? 32.582 -1.251 -32.771 1.00 80.00 233 ASN A C 1
ATOM 1809 O O . ASN A 1 233 ? 31.706 -0.386 -32.671 1.00 80.00 233 ASN A O 1
ATOM 1813 N N . PRO A 1 234 ? 32.867 -1.808 -33.966 1.00 80.50 234 PRO A N 1
ATOM 1814 C CA . PRO A 1 234 ? 32.147 -1.453 -35.192 1.00 80.50 234 PRO A CA 1
ATOM 1815 C C . PRO A 1 234 ? 30.677 -1.903 -35.190 1.00 80.50 234 PRO A C 1
ATOM 1817 O O . PRO A 1 234 ? 29.912 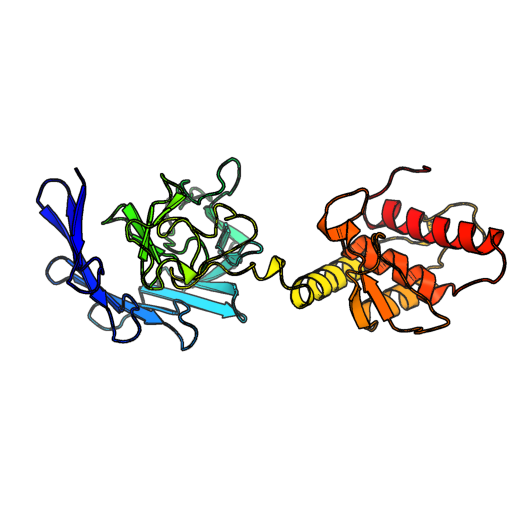-1.458 -36.040 1.00 80.50 234 PRO A O 1
ATOM 1820 N N . TYR A 1 235 ? 30.281 -2.766 -34.250 1.00 79.56 235 TYR A N 1
ATOM 1821 C CA . TYR A 1 235 ? 28.916 -3.268 -34.079 1.00 79.56 235 TYR A CA 1
ATOM 1822 C C . TYR A 1 235 ? 28.130 -2.539 -32.978 1.00 79.56 235 TYR A C 1
ATOM 1824 O O . TYR A 1 235 ? 27.060 -3.007 -32.589 1.00 79.56 235 TYR A O 1
ATOM 1832 N N . LYS A 1 236 ? 28.650 -1.422 -32.449 1.00 85.75 236 LYS A N 1
ATOM 1833 C CA . LYS A 1 236 ? 27.942 -0.618 -31.446 1.00 85.75 236 LYS A CA 1
ATOM 1834 C C . LYS A 1 236 ? 26.590 -0.125 -31.972 1.00 85.75 236 LYS A C 1
ATOM 1836 O O . LYS A 1 236 ? 26.437 0.141 -33.163 1.00 85.75 236 LYS A O 1
ATOM 1841 N N . ILE A 1 237 ? 25.631 0.048 -31.065 1.00 88.75 237 ILE A N 1
ATOM 1842 C CA . ILE A 1 237 ? 24.298 0.557 -31.405 1.00 88.75 237 ILE A CA 1
ATOM 1843 C C . ILE A 1 237 ? 24.415 2.016 -31.839 1.00 88.75 237 ILE A C 1
ATOM 1845 O O . ILE A 1 237 ? 24.946 2.854 -31.111 1.00 88.75 237 ILE A O 1
ATOM 1849 N N . THR A 1 238 ? 23.895 2.327 -33.020 1.00 89.25 238 THR A N 1
ATOM 1850 C CA . THR A 1 238 ? 23.776 3.706 -33.500 1.00 89.25 238 THR A CA 1
ATOM 1851 C C . THR A 1 238 ? 22.566 4.408 -32.882 1.00 89.25 238 THR A C 1
ATOM 1853 O O . THR A 1 238 ? 21.604 3.776 -32.445 1.00 89.25 238 THR A O 1
ATOM 1856 N N . GLU A 1 239 ? 22.530 5.739 -32.930 1.00 86.31 239 GLU A N 1
ATOM 1857 C CA . GLU A 1 239 ? 21.339 6.500 -32.521 1.00 86.31 239 GLU A CA 1
ATOM 1858 C C . GLU A 1 239 ? 20.079 6.123 -33.323 1.00 86.31 239 GLU A C 1
ATOM 1860 O O . GLU A 1 239 ? 18.972 6.149 -32.786 1.00 86.31 239 GLU A O 1
ATOM 1865 N N . SER A 1 240 ? 20.229 5.690 -34.582 1.00 86.00 240 SER A N 1
ATOM 1866 C CA . SER A 1 240 ? 19.108 5.153 -35.364 1.00 86.00 240 SER A CA 1
ATOM 1867 C C . SER A 1 240 ? 18.627 3.795 -34.843 1.00 86.00 240 SER A C 1
ATOM 1869 O O . SER A 1 240 ? 17.423 3.593 -34.694 1.00 86.00 240 SER A O 1
ATOM 1871 N N . GLN A 1 241 ? 19.542 2.887 -34.496 1.00 91.62 241 GLN A N 1
ATOM 1872 C CA . GLN A 1 241 ? 19.201 1.590 -33.907 1.00 91.62 241 GLN A CA 1
ATOM 1873 C C . GLN A 1 241 ? 18.645 1.731 -32.486 1.00 91.62 241 GLN A C 1
ATOM 1875 O O . GLN A 1 241 ? 17.818 0.920 -32.081 1.00 91.62 241 GLN A O 1
ATOM 1880 N N . LYS A 1 242 ? 18.998 2.787 -31.738 1.00 93.06 242 LYS A N 1
ATOM 1881 C CA . LYS A 1 242 ? 18.386 3.082 -30.431 1.00 93.06 242 LYS A CA 1
ATOM 1882 C C . LYS A 1 242 ? 16.870 3.216 -30.523 1.00 93.06 242 LYS A C 1
ATOM 1884 O O . LYS A 1 242 ? 16.164 2.702 -29.659 1.00 93.06 242 LYS A O 1
ATOM 1889 N N . ALA A 1 243 ? 16.362 3.885 -31.558 1.00 90.88 243 ALA A N 1
ATOM 1890 C CA . ALA A 1 243 ? 14.922 4.005 -31.769 1.00 90.88 243 ALA A CA 1
ATOM 1891 C C . ALA A 1 243 ? 14.269 2.630 -31.997 1.00 90.88 243 ALA A C 1
ATOM 1893 O O . ALA A 1 243 ? 13.169 2.377 -31.505 1.00 90.88 243 ALA A O 1
ATOM 1894 N N . GLU A 1 244 ? 14.967 1.720 -32.678 1.00 93.31 244 GLU A N 1
ATOM 1895 C CA . GLU A 1 244 ? 14.513 0.346 -32.886 1.00 93.31 244 GLU A CA 1
ATOM 1896 C C . GLU A 1 244 ? 14.568 -0.483 -31.597 1.00 93.31 244 GLU A C 1
ATOM 1898 O O . GLU A 1 244 ? 13.606 -1.182 -31.288 1.00 93.31 244 GLU A O 1
ATOM 1903 N N . VAL A 1 245 ? 15.620 -0.338 -30.785 1.00 94.38 245 VAL A N 1
ATOM 1904 C CA . VAL A 1 245 ? 15.715 -0.972 -29.459 1.00 94.38 245 VAL A CA 1
ATOM 1905 C C . VAL A 1 245 ? 14.575 -0.490 -28.570 1.00 94.38 245 VAL A C 1
ATOM 1907 O O . VAL A 1 245 ? 13.879 -1.307 -27.977 1.00 94.38 245 VAL A O 1
ATOM 1910 N N . ILE A 1 246 ? 14.317 0.821 -28.524 1.00 93.56 246 ILE A N 1
ATOM 1911 C CA . ILE A 1 246 ? 13.174 1.382 -27.793 1.00 93.56 246 ILE A CA 1
ATOM 1912 C C . ILE A 1 246 ? 11.868 0.786 -28.324 1.00 93.56 246 ILE A C 1
ATOM 1914 O O . ILE A 1 246 ? 11.028 0.386 -27.526 1.00 93.56 246 ILE A O 1
ATOM 1918 N N . SER A 1 247 ? 11.703 0.665 -29.643 1.00 93.25 247 SER A N 1
ATOM 1919 C CA . SER A 1 247 ? 10.526 0.034 -30.251 1.00 93.25 247 SER A CA 1
ATOM 1920 C C . SER A 1 247 ? 10.362 -1.428 -29.814 1.00 93.25 247 SER A C 1
ATOM 1922 O O . SER A 1 247 ? 9.274 -1.830 -29.401 1.00 93.25 247 SER A O 1
ATOM 1924 N N . LYS A 1 248 ? 11.445 -2.217 -29.799 1.00 94.88 248 LYS A N 1
ATOM 1925 C CA . LYS A 1 248 ? 11.434 -3.592 -29.280 1.00 94.88 248 LYS A CA 1
ATOM 1926 C C . LYS A 1 248 ? 11.065 -3.628 -27.802 1.00 94.88 248 LYS A C 1
ATOM 1928 O O . LYS A 1 248 ? 10.191 -4.400 -27.426 1.00 94.88 248 LYS A O 1
ATOM 1933 N N . VAL A 1 249 ? 11.631 -2.745 -26.983 1.00 95.75 249 VAL A N 1
ATOM 1934 C CA . VAL A 1 249 ? 11.230 -2.601 -25.578 1.00 95.75 249 VAL A CA 1
ATOM 1935 C C . VAL A 1 249 ? 9.756 -2.218 -25.462 1.00 95.75 249 VAL A C 1
ATOM 1937 O O . VAL A 1 249 ? 9.087 -2.734 -24.582 1.00 95.75 249 VAL A O 1
ATOM 1940 N N . MET A 1 250 ? 9.207 -1.363 -26.326 1.00 92.50 250 MET A N 1
ATOM 1941 C CA . MET A 1 250 ? 7.801 -0.948 -26.253 1.00 92.50 250 MET A CA 1
ATOM 1942 C C . MET A 1 250 ? 6.827 -2.067 -26.623 1.00 92.50 250 MET A C 1
ATOM 1944 O O . MET A 1 250 ? 5.805 -2.216 -25.960 1.00 92.50 250 MET A O 1
ATOM 1948 N N . PHE A 1 251 ? 7.133 -2.844 -27.663 1.00 91.06 251 PHE A N 1
ATOM 1949 C CA . PHE A 1 251 ? 6.155 -3.737 -28.292 1.00 91.06 251 PHE A CA 1
ATOM 1950 C C . PHE A 1 251 ? 6.431 -5.227 -28.103 1.00 91.06 251 PHE A C 1
ATOM 1952 O O . PHE A 1 251 ? 5.557 -6.037 -28.411 1.00 91.06 251 PHE A O 1
ATOM 1959 N N . ALA A 1 252 ? 7.602 -5.619 -27.595 1.00 92.69 252 ALA A N 1
ATOM 1960 C CA . ALA A 1 252 ? 7.873 -7.028 -27.353 1.00 92.69 252 ALA A CA 1
ATOM 1961 C C . ALA A 1 252 ? 6.941 -7.602 -26.278 1.00 92.69 252 ALA A C 1
ATOM 1963 O O . ALA A 1 252 ? 6.645 -6.963 -25.255 1.00 92.69 252 ALA A O 1
ATOM 1964 N N . THR A 1 253 ? 6.535 -8.850 -26.493 1.00 93.31 253 THR A N 1
ATOM 1965 C CA . THR A 1 253 ? 5.888 -9.675 -25.480 1.00 93.31 253 THR A CA 1
ATOM 1966 C C . THR A 1 253 ? 6.930 -10.045 -24.435 1.00 93.31 253 THR A C 1
ATOM 1968 O O . THR A 1 253 ? 7.894 -10.752 -24.725 1.00 93.31 253 THR A O 1
ATOM 1971 N N . ILE A 1 254 ? 6.733 -9.561 -23.211 1.00 93.38 254 ILE A N 1
ATOM 1972 C CA . ILE A 1 254 ? 7.604 -9.865 -22.078 1.00 93.38 254 ILE A CA 1
ATOM 1973 C C . ILE A 1 254 ? 6.911 -10.935 -21.240 1.00 93.38 254 ILE A C 1
ATOM 1975 O O . ILE A 1 254 ? 5.785 -10.729 -20.769 1.00 93.38 254 ILE A O 1
ATOM 1979 N N . TYR A 1 255 ? 7.572 -12.078 -21.075 1.00 89.00 255 TYR A N 1
ATOM 1980 C CA . TYR A 1 255 ? 7.041 -13.229 -20.349 1.00 89.00 255 TYR A CA 1
ATOM 1981 C C . TYR A 1 255 ? 8.064 -13.787 -19.364 1.00 89.00 255 TYR A C 1
ATOM 1983 O O . TYR A 1 255 ? 9.274 -13.612 -19.510 1.00 89.00 255 TYR A O 1
ATOM 1991 N N . ARG A 1 256 ? 7.559 -14.436 -18.317 1.00 88.88 256 ARG A N 1
ATOM 1992 C CA . ARG A 1 256 ? 8.387 -15.067 -17.295 1.00 88.88 256 ARG A CA 1
ATOM 1993 C C . ARG A 1 256 ? 8.679 -16.499 -17.701 1.00 88.88 256 ARG A C 1
ATOM 1995 O O . ARG A 1 256 ? 7.744 -17.257 -17.951 1.00 88.88 256 ARG A O 1
ATOM 2002 N N . ASP A 1 257 ? 9.946 -16.880 -17.661 1.00 85.69 257 ASP A N 1
ATOM 2003 C CA . ASP A 1 257 ? 10.376 -18.252 -17.882 1.00 85.69 257 ASP A CA 1
ATOM 2004 C C . ASP A 1 257 ? 11.106 -18.793 -16.649 1.00 85.69 257 ASP A C 1
ATOM 2006 O O . ASP A 1 257 ? 12.265 -18.483 -16.375 1.00 85.69 257 ASP A O 1
ATOM 2010 N N . ASN A 1 258 ? 10.406 -19.629 -15.883 1.00 81.00 258 ASN A N 1
ATOM 2011 C CA . ASN A 1 258 ? 10.965 -20.251 -14.683 1.00 81.00 258 ASN A CA 1
ATOM 2012 C C . ASN A 1 258 ? 11.931 -21.408 -14.985 1.00 81.00 258 ASN A C 1
ATOM 2014 O O . ASN A 1 258 ? 12.574 -21.900 -14.060 1.00 81.00 258 ASN A O 1
ATOM 2018 N N . SER A 1 259 ? 12.009 -21.868 -16.238 1.00 85.25 259 SER A N 1
ATOM 2019 C CA . SER A 1 259 ? 12.866 -22.985 -16.648 1.00 85.25 259 SER A CA 1
ATOM 2020 C C . SER A 1 259 ? 14.302 -22.556 -16.967 1.00 85.25 259 SER A C 1
ATOM 2022 O O . SER A 1 259 ? 15.200 -23.397 -17.001 1.00 85.25 259 SER A O 1
ATOM 2024 N N . VAL A 1 260 ? 14.539 -21.251 -17.137 1.00 83.06 260 VAL A N 1
ATOM 2025 C CA . VAL A 1 260 ? 15.830 -20.702 -17.555 1.00 83.06 260 VAL A CA 1
ATOM 2026 C C . VAL A 1 260 ? 16.526 -20.012 -16.382 1.00 83.06 260 VAL A C 1
ATOM 2028 O O . VAL A 1 260 ? 15.969 -19.138 -15.719 1.00 83.06 260 VAL A O 1
ATOM 2031 N N . GLY A 1 261 ? 17.774 -20.409 -16.124 1.00 85.50 261 GLY A N 1
ATOM 2032 C CA . GLY A 1 261 ? 18.609 -19.887 -15.036 1.00 85.50 261 GLY A CA 1
ATOM 2033 C C . GLY A 1 261 ? 19.360 -18.587 -15.353 1.00 85.50 261 GLY A C 1
ATOM 2034 O O . GLY A 1 261 ? 20.282 -18.247 -14.621 1.00 85.50 261 GLY A O 1
ATOM 2035 N N . THR A 1 262 ? 19.019 -17.888 -16.437 1.00 89.38 262 THR A N 1
ATOM 2036 C CA . THR A 1 262 ? 19.626 -16.604 -16.829 1.00 89.38 262 THR A CA 1
ATOM 2037 C C . THR A 1 262 ? 18.819 -15.420 -16.283 1.00 89.38 262 THR A C 1
ATOM 2039 O O . THR A 1 262 ? 17.751 -15.596 -15.692 1.00 89.38 262 THR A O 1
ATOM 2042 N N . CYS A 1 263 ? 19.331 -14.198 -16.454 1.00 89.44 263 CYS A N 1
ATOM 2043 C CA . CYS A 1 263 ? 18.592 -12.975 -16.123 1.00 89.44 263 CYS A CA 1
ATOM 2044 C C . CYS A 1 263 ? 17.473 -12.704 -17.137 1.00 89.44 263 CYS A C 1
ATOM 2046 O O . CYS A 1 263 ? 16.345 -12.387 -16.760 1.00 89.44 263 CYS A O 1
ATOM 2048 N N . GLY A 1 264 ? 17.784 -12.877 -18.419 1.00 92.25 264 GLY A N 1
ATOM 2049 C CA . GLY A 1 264 ? 16.866 -12.781 -19.543 1.00 92.25 264 GLY A CA 1
ATOM 2050 C C . GLY A 1 264 ? 17.402 -13.561 -20.737 1.00 92.25 264 GLY A C 1
ATOM 2051 O O . GLY A 1 264 ? 18.470 -14.178 -20.651 1.00 92.25 264 GLY A O 1
ATOM 2052 N N . TYR A 1 265 ? 16.608 -13.602 -21.800 1.00 92.81 265 TYR A N 1
ATOM 2053 C CA . TYR A 1 265 ? 17.028 -14.057 -23.118 1.00 92.81 265 TYR A CA 1
ATOM 2054 C C . TYR A 1 265 ? 16.090 -13.516 -24.205 1.00 92.81 265 TYR A C 1
ATOM 2056 O O . TYR A 1 265 ? 14.888 -13.328 -23.987 1.00 92.81 265 TYR A O 1
ATOM 2064 N N . ALA A 1 266 ? 16.622 -13.365 -25.412 1.00 93.00 266 ALA A N 1
ATOM 2065 C CA . ALA A 1 266 ? 15.859 -13.191 -26.638 1.00 93.00 266 ALA A CA 1
ATOM 2066 C C . ALA A 1 266 ? 16.413 -14.094 -27.746 1.00 93.00 266 ALA A C 1
ATOM 2068 O O . ALA A 1 266 ? 17.623 -14.260 -27.893 1.00 93.00 266 ALA A O 1
ATOM 2069 N N . ASN A 1 267 ? 15.520 -14.676 -28.549 1.00 89.12 267 ASN A N 1
ATOM 2070 C CA . ASN A 1 267 ? 15.904 -15.438 -29.733 1.00 89.12 267 ASN A CA 1
ATOM 2071 C C . ASN A 1 267 ? 15.170 -14.888 -30.964 1.00 89.12 267 ASN A C 1
ATOM 2073 O O . ASN A 1 267 ? 14.066 -15.352 -31.264 1.00 89.12 267 ASN A O 1
ATOM 2077 N N . PRO A 1 268 ? 15.775 -13.940 -31.700 1.00 86.94 268 PRO A N 1
ATOM 2078 C CA . PRO A 1 268 ? 15.141 -13.314 -32.856 1.00 86.94 268 PRO A CA 1
ATOM 2079 C C . PRO A 1 268 ? 14.802 -14.285 -33.997 1.00 86.94 268 PRO A C 1
ATOM 2081 O O . PRO A 1 268 ? 13.951 -13.960 -34.819 1.00 86.94 268 PRO A O 1
ATOM 2084 N N . ASN A 1 269 ? 15.418 -15.474 -34.050 1.00 86.88 269 ASN A N 1
ATOM 2085 C CA . ASN A 1 269 ? 15.088 -16.499 -35.047 1.00 86.88 269 ASN A CA 1
ATOM 2086 C C . ASN A 1 269 ? 13.835 -17.311 -34.681 1.00 86.88 269 ASN A C 1
ATOM 2088 O O . ASN A 1 269 ? 13.195 -17.864 -35.574 1.00 86.88 269 ASN A O 1
ATOM 2092 N N . LEU A 1 270 ? 13.508 -17.427 -33.388 1.00 87.81 270 LEU A N 1
ATOM 2093 C CA . LEU A 1 270 ? 12.313 -18.137 -32.916 1.00 87.81 270 LEU A CA 1
ATOM 2094 C C . LEU A 1 270 ? 11.125 -17.191 -32.764 1.00 87.81 270 LEU A C 1
ATOM 2096 O O . LEU A 1 270 ? 10.039 -17.492 -33.250 1.00 87.81 270 LEU A O 1
ATOM 2100 N N . ASP A 1 271 ? 11.340 -16.054 -32.104 1.00 90.00 271 ASP A N 1
ATOM 2101 C CA . ASP A 1 271 ? 10.338 -15.007 -31.952 1.00 90.00 271 ASP A CA 1
ATOM 2102 C C . ASP A 1 271 ? 11.027 -13.629 -31.926 1.00 90.00 271 ASP A C 1
ATOM 2104 O O . ASP A 1 271 ? 11.618 -13.241 -30.913 1.00 90.00 271 ASP A O 1
ATOM 2108 N N . PRO A 1 272 ? 10.961 -12.858 -33.029 1.00 89.38 272 PRO A N 1
ATOM 2109 C CA . PRO A 1 272 ? 11.609 -11.553 -33.121 1.00 89.38 272 PRO A CA 1
ATOM 2110 C C . PRO A 1 272 ? 10.946 -10.475 -32.254 1.00 89.38 272 PRO A C 1
ATOM 2112 O O . PRO A 1 272 ? 11.442 -9.346 -32.221 1.00 89.38 272 PRO A O 1
ATOM 2115 N N . ASN A 1 273 ? 9.830 -10.775 -31.584 1.00 91.31 273 ASN A N 1
ATOM 2116 C CA . ASN A 1 273 ? 9.074 -9.829 -30.769 1.00 91.31 273 ASN A CA 1
ATOM 2117 C C . ASN A 1 273 ? 8.829 -10.351 -29.348 1.00 91.31 273 ASN A C 1
ATOM 2119 O O . ASN A 1 273 ? 7.864 -9.926 -28.710 1.00 91.31 273 ASN A O 1
ATOM 2123 N N . ALA A 1 274 ? 9.687 -11.232 -28.828 1.00 94.50 274 ALA A N 1
ATOM 2124 C CA . ALA A 1 274 ? 9.555 -11.732 -27.466 1.00 94.50 274 ALA A CA 1
ATOM 2125 C C . ALA A 1 274 ? 10.856 -11.650 -26.665 1.00 94.50 274 ALA A C 1
ATOM 2127 O O . ALA A 1 274 ? 11.948 -11.906 -27.172 1.00 94.50 274 ALA A O 1
ATOM 2128 N N . ILE A 1 275 ? 10.706 -11.305 -25.386 1.00 96.50 275 ILE A N 1
ATOM 2129 C CA . ILE A 1 275 ? 11.783 -11.243 -24.398 1.00 96.50 275 ILE A CA 1
ATOM 2130 C C . ILE A 1 275 ? 11.385 -12.133 -23.222 1.00 96.50 275 ILE A C 1
ATOM 2132 O O . ILE A 1 275 ? 10.370 -11.893 -22.558 1.00 96.50 275 ILE A O 1
ATOM 2136 N N . GLY A 1 276 ? 12.189 -13.163 -22.976 1.00 94.19 276 GLY A N 1
ATOM 2137 C CA . GLY A 1 276 ? 12.044 -14.047 -21.830 1.00 94.19 276 GLY A CA 1
ATOM 2138 C C . GLY A 1 276 ? 12.791 -13.486 -20.626 1.00 94.19 276 GLY A C 1
ATOM 2139 O O . GLY A 1 276 ? 13.957 -13.111 -20.726 1.00 94.19 276 GLY A O 1
ATOM 2140 N N . ILE A 1 277 ? 12.131 -13.441 -19.473 1.00 93.06 277 ILE A N 1
ATOM 2141 C CA . ILE A 1 277 ? 12.746 -13.074 -18.196 1.00 93.06 277 ILE A CA 1
ATOM 2142 C C . ILE A 1 277 ? 12.991 -14.346 -17.391 1.00 93.06 277 ILE A C 1
ATOM 2144 O O . ILE A 1 277 ? 12.038 -15.019 -16.984 1.00 93.06 277 ILE A O 1
ATOM 2148 N N . GLY A 1 278 ? 14.266 -14.671 -17.182 1.00 87.56 278 GLY A N 1
ATOM 2149 C CA . GLY A 1 278 ? 14.689 -15.895 -16.510 1.00 87.56 278 GLY A CA 1
ATOM 2150 C C . GLY A 1 278 ? 14.622 -15.795 -14.985 1.00 87.56 278 GLY A C 1
ATOM 2151 O O . GLY A 1 278 ? 14.420 -14.727 -14.402 1.00 87.56 278 GLY A O 1
ATOM 2152 N N . ASN A 1 279 ? 14.782 -16.928 -14.303 1.00 84.44 279 ASN A N 1
ATOM 2153 C CA . ASN A 1 279 ? 14.550 -17.007 -12.862 1.00 84.44 279 ASN A CA 1
ATOM 2154 C C . ASN A 1 279 ? 15.638 -16.308 -12.019 1.00 84.44 279 ASN A C 1
ATOM 2156 O O . ASN A 1 279 ? 15.375 -15.935 -10.875 1.00 84.44 279 ASN A O 1
ATOM 2160 N N . ALA A 1 280 ? 16.845 -16.097 -12.565 1.00 83.81 280 ALA A N 1
ATOM 2161 C CA . ALA A 1 280 ? 17.960 -15.503 -11.816 1.00 83.81 280 ALA A CA 1
ATOM 2162 C C . ALA A 1 280 ? 17.698 -14.047 -11.402 1.00 83.81 280 ALA A C 1
ATOM 2164 O O . ALA A 1 280 ? 18.194 -13.591 -10.370 1.00 83.81 280 ALA A O 1
ATOM 2165 N N . ILE A 1 281 ? 16.852 -13.328 -12.149 1.00 80.25 281 ILE A N 1
ATOM 2166 C CA . ILE A 1 281 ? 16.500 -11.947 -11.808 1.00 80.25 281 ILE A CA 1
ATOM 2167 C C . ILE A 1 281 ? 15.719 -11.848 -10.492 1.00 80.25 281 ILE A C 1
ATOM 2169 O O . ILE A 1 281 ? 15.806 -10.845 -9.789 1.00 80.25 281 ILE A O 1
ATOM 2173 N N . PHE A 1 282 ? 14.974 -12.898 -10.135 1.00 75.69 282 PHE A N 1
ATOM 2174 C CA . PHE A 1 282 ? 14.145 -12.933 -8.929 1.00 75.69 282 PHE A CA 1
ATOM 2175 C C . PHE A 1 282 ? 14.899 -13.470 -7.708 1.00 75.69 282 PHE A C 1
ATOM 2177 O O . PHE A 1 282 ? 14.428 -13.307 -6.584 1.00 75.69 282 PHE A O 1
ATOM 2184 N N . SER A 1 283 ? 16.058 -14.104 -7.909 1.00 67.94 283 SER A N 1
ATOM 2185 C CA . SER A 1 283 ? 16.920 -14.595 -6.829 1.00 67.94 283 SER A CA 1
ATOM 2186 C C . SER A 1 283 ? 18.040 -13.619 -6.448 1.00 67.94 283 SER A C 1
ATOM 2188 O O . SER A 1 283 ? 18.737 -13.861 -5.465 1.00 67.94 283 SER A O 1
ATOM 2190 N N . GLY A 1 284 ? 18.216 -12.519 -7.195 1.00 58.09 284 GLY A N 1
ATOM 2191 C CA . GLY A 1 284 ? 19.248 -11.504 -6.943 1.00 58.09 284 GLY A CA 1
ATOM 2192 C C . GLY A 1 284 ? 20.673 -11.948 -7.299 1.00 58.09 284 GLY A C 1
ATOM 2193 O O . GLY A 1 284 ? 21.638 -11.287 -6.919 1.00 58.09 284 GLY A O 1
ATOM 2194 N N . ALA A 1 285 ? 20.827 -13.063 -8.015 1.00 66.88 285 ALA A N 1
ATOM 2195 C CA . ALA A 1 285 ? 22.126 -13.619 -8.376 1.00 66.88 285 ALA A CA 1
ATOM 2196 C C . ALA A 1 285 ? 22.693 -12.927 -9.627 1.00 66.88 285 ALA A C 1
ATOM 2198 O O . ALA A 1 285 ? 22.350 -13.293 -10.745 1.00 66.88 285 ALA A O 1
ATOM 2199 N N . GLY A 1 286 ? 23.550 -11.917 -9.445 1.00 73.88 286 GLY A N 1
ATOM 2200 C CA . GLY A 1 286 ? 24.367 -11.333 -10.524 1.00 73.88 286 GLY A CA 1
ATOM 2201 C C . GLY A 1 286 ? 23.610 -10.589 -11.635 1.00 73.88 286 GLY A C 1
ATOM 2202 O O . GLY A 1 286 ? 24.237 -10.113 -12.577 1.00 73.88 286 GLY A O 1
ATOM 2203 N N . CYS A 1 287 ? 22.284 -10.464 -11.541 1.00 83.75 287 CYS A N 1
ATOM 2204 C CA . CYS A 1 287 ? 21.462 -9.769 -12.526 1.00 83.75 287 CYS A CA 1
ATOM 2205 C C . CYS A 1 287 ? 21.335 -8.272 -12.239 1.00 83.75 287 CYS A C 1
ATOM 2207 O O . CYS A 1 287 ? 21.214 -7.841 -11.092 1.00 83.75 287 CYS A O 1
ATOM 2209 N N . CYS A 1 288 ? 21.267 -7.489 -13.313 1.00 86.56 288 CYS A N 1
ATOM 2210 C CA . CYS A 1 288 ? 20.825 -6.101 -13.263 1.00 86.56 288 CYS A CA 1
ATOM 2211 C C . CYS A 1 288 ? 19.307 -5.979 -13.058 1.00 86.56 288 CYS A C 1
ATOM 2213 O O . CYS A 1 288 ? 18.586 -6.977 -13.016 1.00 86.56 288 CYS A O 1
ATOM 2215 N N . SER A 1 289 ? 18.804 -4.741 -12.945 1.00 88.31 289 SER A N 1
ATOM 2216 C CA . SER A 1 289 ? 17.359 -4.491 -12.862 1.00 88.31 289 SER A CA 1
ATOM 2217 C C . SER A 1 289 ? 16.610 -5.062 -14.072 1.00 88.31 289 SER A C 1
ATOM 2219 O O . SER A 1 289 ? 17.163 -5.161 -15.168 1.00 88.31 289 SER A O 1
ATOM 2221 N N . MET A 1 290 ? 15.323 -5.382 -13.905 1.00 89.56 290 MET A N 1
ATOM 2222 C CA . MET A 1 290 ? 14.483 -5.895 -14.998 1.00 89.56 290 MET A CA 1
ATOM 2223 C C . MET A 1 290 ? 14.438 -4.949 -16.198 1.00 89.56 290 MET A C 1
ATOM 2225 O O . MET A 1 290 ? 14.492 -5.415 -17.328 1.00 89.56 290 MET A O 1
ATOM 2229 N N . ALA A 1 291 ? 14.452 -3.633 -15.970 1.00 92.81 291 ALA A N 1
ATOM 2230 C CA . ALA A 1 291 ? 14.546 -2.640 -17.037 1.00 92.81 291 ALA A CA 1
ATOM 2231 C C . ALA A 1 291 ? 15.845 -2.780 -17.852 1.00 92.81 291 ALA A C 1
ATOM 2233 O O . ALA A 1 291 ? 15.826 -2.741 -19.080 1.00 92.81 291 ALA A O 1
ATOM 2234 N N . SER A 1 292 ? 16.968 -2.995 -17.161 1.00 93.50 292 SER A N 1
ATOM 2235 C CA . SER A 1 292 ? 18.280 -3.214 -17.776 1.00 93.50 292 SER A CA 1
ATOM 2236 C C . SER A 1 292 ? 18.333 -4.526 -18.562 1.00 93.50 292 SER A C 1
ATOM 2238 O O . SER A 1 292 ? 18.896 -4.574 -19.652 1.00 93.50 292 SER A O 1
ATOM 2240 N N . VAL A 1 293 ? 17.727 -5.595 -18.036 1.00 93.50 293 VAL A N 1
ATOM 2241 C CA . VAL A 1 293 ? 17.630 -6.891 -18.728 1.00 93.50 293 VAL A CA 1
ATOM 2242 C C . VAL A 1 293 ? 16.747 -6.779 -19.971 1.00 93.50 293 VAL A C 1
ATOM 2244 O O . VAL A 1 293 ? 17.166 -7.187 -21.044 1.00 93.50 293 VAL A O 1
ATOM 2247 N N . ILE A 1 294 ? 15.570 -6.156 -19.873 1.00 96.00 294 ILE A N 1
ATOM 2248 C CA . ILE A 1 294 ? 14.684 -5.937 -21.028 1.00 96.00 294 ILE A CA 1
ATOM 2249 C C . ILE A 1 294 ? 15.407 -5.144 -22.125 1.00 96.00 294 ILE A C 1
ATOM 2251 O O . ILE A 1 294 ? 15.328 -5.508 -23.296 1.00 96.00 294 ILE A O 1
ATOM 2255 N N . ALA A 1 295 ? 16.130 -4.081 -21.760 1.00 95.44 295 ALA A N 1
ATOM 2256 C CA . ALA A 1 295 ? 16.896 -3.297 -22.722 1.00 95.44 295 ALA A CA 1
ATOM 2257 C C . ALA A 1 295 ? 18.024 -4.114 -23.367 1.00 95.44 295 ALA A C 1
ATOM 2259 O O . ALA A 1 295 ? 18.193 -4.035 -24.578 1.00 95.44 295 ALA A O 1
ATOM 2260 N N . HIS A 1 296 ? 18.748 -4.920 -22.585 1.00 93.75 296 HIS A N 1
ATOM 2261 C CA . HIS A 1 296 ? 19.785 -5.828 -23.081 1.00 93.75 296 HIS A CA 1
ATOM 2262 C C . HIS A 1 296 ? 19.225 -6.812 -24.108 1.00 93.75 296 HIS A C 1
ATOM 2264 O O . HIS A 1 296 ? 19.725 -6.887 -25.225 1.00 93.75 296 HIS A O 1
ATOM 2270 N N . GLU A 1 297 ? 18.152 -7.525 -23.774 1.00 95.38 297 GLU A N 1
ATOM 2271 C CA . GLU A 1 297 ? 17.573 -8.512 -24.690 1.00 95.38 297 GLU A CA 1
ATOM 2272 C C . GLU A 1 297 ? 16.966 -7.857 -25.939 1.00 95.38 297 GLU A C 1
ATOM 2274 O O . GLU A 1 297 ? 17.014 -8.416 -27.035 1.00 95.38 297 GLU A O 1
ATOM 2279 N N . ALA A 1 298 ? 16.461 -6.626 -25.819 1.00 95.75 298 ALA A N 1
ATOM 2280 C CA . ALA A 1 298 ? 16.018 -5.848 -26.970 1.00 95.75 298 ALA A CA 1
ATOM 2281 C C . ALA A 1 298 ? 17.168 -5.500 -27.934 1.00 95.75 298 ALA A C 1
ATOM 2283 O O . ALA A 1 298 ? 16.925 -5.421 -29.137 1.00 95.75 298 ALA A O 1
ATOM 2284 N N . VAL A 1 299 ? 18.412 -5.348 -27.454 1.00 93.19 299 VAL A N 1
ATOM 2285 C CA . VAL A 1 299 ? 19.592 -5.203 -28.330 1.00 93.19 299 VAL A CA 1
ATOM 2286 C C . VAL A 1 299 ? 19.763 -6.443 -29.198 1.00 93.19 299 VAL A C 1
ATOM 2288 O O . VAL A 1 299 ? 19.923 -6.315 -30.410 1.00 93.19 299 VAL A O 1
ATOM 2291 N N . HIS A 1 300 ? 19.662 -7.636 -28.610 1.00 91.62 300 HIS A N 1
ATOM 2292 C CA . HIS A 1 300 ? 19.752 -8.896 -29.355 1.00 91.62 300 HIS A CA 1
ATOM 2293 C C . HIS A 1 300 ? 18.631 -9.038 -30.391 1.00 91.62 300 HIS A C 1
ATOM 2295 O O . HIS A 1 300 ? 18.870 -9.538 -31.489 1.00 91.62 300 HIS A O 1
ATOM 2301 N N . LEU A 1 301 ? 17.427 -8.530 -30.107 1.00 92.75 301 LEU A N 1
ATOM 2302 C CA . LEU A 1 301 ? 16.335 -8.491 -31.091 1.00 92.75 301 LEU A CA 1
ATOM 2303 C C . LEU A 1 301 ? 16.597 -7.545 -32.275 1.00 92.75 301 LEU A C 1
ATOM 2305 O O . LEU A 1 301 ? 16.031 -7.770 -33.344 1.00 92.75 301 LEU A O 1
ATOM 2309 N N . VAL A 1 302 ? 17.416 -6.503 -32.097 1.00 91.81 302 VAL A N 1
ATOM 2310 C CA . VAL A 1 302 ? 17.774 -5.536 -33.154 1.00 91.81 302 VAL A CA 1
ATOM 2311 C C . VAL A 1 302 ? 19.008 -5.982 -33.937 1.00 91.81 302 VAL A C 1
ATOM 2313 O O . VAL A 1 302 ? 19.028 -5.897 -35.161 1.00 91.81 302 VAL A O 1
ATOM 2316 N N . LEU A 1 303 ? 20.041 -6.474 -33.250 1.00 87.25 303 LEU A N 1
ATOM 2317 C CA . LEU A 1 303 ? 21.280 -6.925 -33.892 1.00 87.25 303 LEU A CA 1
ATOM 2318 C C . LEU A 1 303 ? 21.144 -8.324 -34.520 1.00 87.25 303 LEU A C 1
ATOM 2320 O O . LEU A 1 303 ? 21.880 -8.657 -35.448 1.00 87.25 303 LEU A O 1
ATOM 2324 N N . GLY A 1 304 ? 20.181 -9.128 -34.061 1.00 82.88 304 GLY A N 1
ATOM 2325 C CA . GLY A 1 304 ? 19.924 -10.478 -34.556 1.00 82.88 304 GLY A CA 1
ATOM 2326 C C . GLY A 1 304 ? 20.785 -11.553 -33.880 1.00 82.88 304 GLY A C 1
ATOM 2327 O O . GLY A 1 304 ? 21.564 -11.288 -32.968 1.00 82.88 304 GLY A O 1
ATOM 2328 N N . SER A 1 305 ? 20.654 -12.801 -34.344 1.00 75.38 305 SER A N 1
ATOM 2329 C CA . SER A 1 305 ? 21.448 -13.943 -33.863 1.00 75.38 305 SER A CA 1
ATOM 2330 C C . SER A 1 305 ? 22.467 -14.382 -34.918 1.00 75.38 305 SER A C 1
ATOM 2332 O O . SER A 1 305 ? 22.123 -15.162 -35.813 1.00 75.38 305 SER A O 1
ATOM 2334 N N . PRO A 1 306 ? 23.722 -13.905 -34.847 1.00 72.56 306 PRO A N 1
ATOM 2335 C CA . PRO A 1 306 ? 24.740 -14.249 -35.826 1.00 72.56 306 PRO A CA 1
ATOM 2336 C C . PRO A 1 306 ? 25.175 -15.712 -35.665 1.00 72.56 306 PRO A C 1
ATOM 2338 O O . PRO A 1 306 ? 25.202 -16.258 -34.563 1.00 72.56 306 PRO A O 1
ATOM 2341 N N . LEU A 1 307 ? 25.542 -16.351 -36.779 1.00 69.44 307 LEU A N 1
ATOM 2342 C CA . LEU A 1 307 ? 25.986 -17.752 -36.800 1.00 69.44 307 LEU A CA 1
ATOM 2343 C C . LEU A 1 307 ? 27.421 -17.944 -36.278 1.00 69.44 307 LEU A C 1
ATOM 2345 O O . LEU A 1 307 ? 27.809 -19.070 -35.977 1.00 69.44 307 LEU A O 1
ATOM 2349 N N . SER A 1 308 ? 28.224 -16.877 -36.180 1.00 79.31 308 SER A N 1
ATOM 2350 C CA . SER A 1 308 ? 29.591 -16.959 -35.662 1.00 79.31 308 SER A CA 1
ATOM 2351 C C . SER A 1 308 ? 29.659 -16.609 -34.175 1.00 79.31 308 SER A C 1
ATOM 2353 O O . SER A 1 308 ? 29.134 -15.591 -33.724 1.00 79.31 308 SER A O 1
ATOM 2355 N N . LEU A 1 309 ? 30.388 -17.434 -33.419 1.00 72.62 309 LEU A N 1
ATOM 2356 C CA . LEU A 1 309 ? 30.633 -17.238 -31.985 1.00 72.62 309 LEU A CA 1
ATOM 2357 C C . LEU A 1 309 ? 31.288 -15.883 -31.680 1.00 72.62 309 LEU A C 1
ATOM 2359 O O . LEU A 1 309 ? 30.965 -15.253 -30.678 1.00 72.62 309 LEU A O 1
ATOM 2363 N N . SER A 1 310 ? 32.172 -15.405 -32.561 1.00 72.50 310 SER A N 1
ATOM 2364 C CA . SER A 1 310 ? 32.832 -14.107 -32.399 1.00 72.50 310 SER A CA 1
ATOM 2365 C C . SER A 1 310 ? 31.861 -12.932 -32.522 1.00 72.50 310 SER A C 1
ATOM 2367 O O . SER A 1 310 ? 31.977 -11.975 -31.762 1.00 72.50 310 SER A O 1
ATOM 2369 N N . LEU A 1 311 ? 30.878 -12.989 -33.430 1.00 74.19 311 LEU A N 1
ATOM 2370 C CA . LEU A 1 311 ? 29.850 -11.948 -33.496 1.00 74.19 311 LEU A CA 1
ATOM 2371 C C . LEU A 1 311 ? 28.860 -12.051 -32.330 1.00 74.19 311 LEU A C 1
ATOM 2373 O O . LEU A 1 311 ? 28.444 -11.016 -31.825 1.00 74.19 311 LEU A O 1
ATOM 2377 N N . GLN A 1 312 ? 28.529 -13.260 -31.864 1.00 74.38 312 GLN A N 1
ATOM 2378 C CA . GLN A 1 312 ? 27.674 -13.434 -30.681 1.00 74.38 312 GLN A CA 1
ATOM 2379 C C . GLN A 1 312 ? 28.300 -12.789 -29.437 1.00 74.38 312 GLN A C 1
ATOM 2381 O O . GLN A 1 312 ? 27.631 -12.044 -28.728 1.00 74.38 312 GLN A O 1
ATOM 2386 N N . GLN A 1 313 ? 29.601 -13.003 -29.215 1.00 77.25 313 GLN A N 1
ATOM 2387 C CA . GLN A 1 313 ? 30.341 -12.363 -28.121 1.00 77.25 313 GLN A CA 1
ATOM 2388 C C . GLN A 1 313 ? 30.384 -10.836 -28.256 1.00 77.25 313 GLN A C 1
ATOM 2390 O O . GLN A 1 313 ? 30.252 -10.132 -27.258 1.00 77.25 313 GLN A O 1
ATOM 2395 N N . ASN A 1 314 ? 30.518 -10.315 -29.479 1.00 81.12 314 ASN A N 1
ATOM 2396 C CA . ASN A 1 314 ? 30.486 -8.872 -29.715 1.00 81.12 314 ASN A CA 1
ATOM 2397 C C . ASN A 1 314 ? 29.105 -8.271 -29.414 1.00 81.12 314 ASN A C 1
ATOM 2399 O O . ASN A 1 314 ? 29.042 -7.209 -28.805 1.00 81.12 314 ASN A O 1
ATOM 2403 N N . TYR A 1 315 ? 28.007 -8.926 -29.805 1.00 84.56 315 TYR A N 1
ATOM 2404 C CA . TYR A 1 315 ? 26.647 -8.417 -29.555 1.00 84.56 315 TYR A CA 1
ATOM 2405 C C . TYR A 1 315 ? 26.289 -8.461 -28.071 1.00 84.56 315 TYR A C 1
ATOM 2407 O O . TYR A 1 315 ? 25.736 -7.500 -27.541 1.00 84.56 315 TYR A O 1
ATOM 2415 N N . GLU A 1 316 ? 26.697 -9.526 -27.383 1.00 86.56 316 GLU A N 1
ATOM 2416 C CA . GLU A 1 316 ? 26.617 -9.617 -25.925 1.00 86.56 316 GLU A CA 1
ATOM 2417 C C . GLU A 1 316 ? 27.413 -8.488 -25.250 1.00 86.56 316 GLU A C 1
ATOM 2419 O O . GLU A 1 316 ? 26.920 -7.838 -24.330 1.00 86.56 316 GLU A O 1
ATOM 2424 N N . GLY A 1 317 ? 28.621 -8.192 -25.744 1.00 86.75 317 GLY A N 1
ATOM 2425 C CA . GLY A 1 317 ? 29.441 -7.072 -25.275 1.00 86.75 317 GLY A CA 1
ATOM 2426 C C . GLY A 1 317 ? 28.752 -5.714 -25.437 1.00 86.75 317 GLY A C 1
ATOM 2427 O O . GLY A 1 317 ? 28.701 -4.937 -24.483 1.00 86.75 317 GLY A O 1
ATOM 2428 N N . VAL A 1 318 ? 28.147 -5.463 -26.601 1.00 87.75 318 VAL A N 1
ATOM 2429 C CA . VAL A 1 318 ? 27.384 -4.237 -26.887 1.00 87.75 318 VAL A CA 1
ATOM 2430 C C . VAL A 1 318 ? 26.193 -4.093 -25.935 1.00 87.75 318 VAL A C 1
ATOM 2432 O O . VAL A 1 318 ? 25.998 -3.029 -25.340 1.00 87.75 318 VAL A O 1
ATOM 2435 N N . ALA A 1 319 ? 25.420 -5.166 -25.739 1.00 89.69 319 ALA A N 1
ATOM 2436 C CA . ALA A 1 319 ? 24.276 -5.172 -24.833 1.00 89.69 319 ALA A CA 1
ATOM 2437 C C . ALA A 1 319 ? 24.704 -4.930 -23.371 1.00 89.69 319 ALA A C 1
ATOM 2439 O O . ALA A 1 319 ? 24.099 -4.109 -22.677 1.00 89.69 319 ALA A O 1
ATOM 2440 N N . ARG A 1 320 ? 25.805 -5.542 -22.915 1.00 88.88 320 ARG A N 1
ATOM 2441 C CA . ARG A 1 320 ? 26.389 -5.287 -21.583 1.00 88.88 320 ARG A CA 1
ATOM 2442 C C . ARG A 1 320 ? 26.882 -3.850 -21.415 1.00 88.88 320 ARG A C 1
ATOM 2444 O O . ARG A 1 320 ? 26.650 -3.246 -20.368 1.00 88.88 320 ARG A O 1
ATOM 2451 N N . TYR A 1 321 ? 27.526 -3.268 -22.425 1.00 88.19 321 TYR A N 1
ATOM 2452 C CA . TYR A 1 321 ? 27.992 -1.878 -22.359 1.00 88.19 321 TYR A CA 1
ATOM 2453 C C . TYR A 1 321 ? 26.826 -0.890 -22.251 1.00 88.19 321 TYR A C 1
ATOM 2455 O O . TYR A 1 321 ? 26.907 0.087 -21.503 1.00 88.19 321 TYR A O 1
ATOM 2463 N N . LEU A 1 322 ? 25.719 -1.176 -22.942 1.00 89.94 322 LEU A N 1
ATOM 2464 C CA . LEU A 1 322 ? 24.475 -0.422 -22.813 1.00 89.94 322 LEU A CA 1
ATOM 2465 C C . LEU A 1 322 ? 23.906 -0.514 -21.388 1.00 89.94 322 LEU A C 1
ATOM 2467 O O . LEU A 1 322 ? 23.512 0.508 -20.824 1.00 89.94 322 LEU A O 1
ATOM 2471 N N . GLN A 1 323 ? 23.921 -1.692 -20.757 1.00 88.88 323 GLN A N 1
ATOM 2472 C CA . GLN A 1 323 ? 23.515 -1.839 -19.350 1.00 88.88 323 GLN A CA 1
ATOM 2473 C C . GLN A 1 323 ? 24.401 -1.016 -18.404 1.00 88.88 323 GLN A C 1
ATOM 2475 O O . GLN A 1 323 ? 23.900 -0.321 -17.516 1.00 88.88 323 GLN A O 1
ATOM 2480 N N . GLN A 1 324 ? 25.714 -1.015 -18.621 1.00 87.38 324 GLN A N 1
ATOM 2481 C CA . GLN A 1 324 ? 26.642 -0.238 -17.799 1.00 87.38 324 GLN A CA 1
ATOM 2482 C C . GLN A 1 324 ? 26.413 1.264 -17.950 1.00 87.38 324 GLN A C 1
ATOM 2484 O O . GLN A 1 324 ? 26.275 1.976 -16.955 1.00 87.38 324 GLN A O 1
ATOM 2489 N N . LYS A 1 325 ? 26.348 1.756 -19.191 1.00 88.75 325 LYS A N 1
ATOM 2490 C CA . LYS A 1 325 ? 26.275 3.191 -19.485 1.00 88.75 325 LYS A CA 1
ATOM 2491 C C . LYS A 1 325 ? 24.890 3.782 -19.258 1.00 88.75 325 LYS A C 1
ATOM 2493 O O . LYS A 1 325 ? 24.786 4.848 -18.660 1.00 88.75 325 LYS A O 1
ATOM 2498 N N . CYS A 1 326 ? 23.839 3.097 -19.695 1.00 89.12 326 CYS A N 1
ATOM 2499 C CA . CYS A 1 326 ? 22.478 3.624 -19.634 1.00 89.12 326 CYS A CA 1
ATOM 2500 C C . CYS A 1 326 ? 21.745 3.252 -18.335 1.00 89.12 326 CYS A C 1
ATOM 2502 O O . CYS A 1 326 ? 20.802 3.941 -17.945 1.00 89.12 326 CYS A O 1
ATOM 2504 N N . PHE A 1 327 ? 22.157 2.174 -17.653 1.00 90.12 327 PHE A N 1
ATOM 2505 C CA . PHE A 1 327 ? 21.469 1.665 -16.460 1.00 90.12 327 PHE A CA 1
ATOM 2506 C C . PHE A 1 327 ? 22.338 1.637 -15.200 1.00 90.12 327 PHE A C 1
ATOM 2508 O O . PHE A 1 327 ? 21.788 1.426 -14.119 1.00 90.12 327 PHE A O 1
ATOM 2515 N N . GLY A 1 328 ? 23.647 1.892 -15.312 1.00 86.19 328 GLY A N 1
ATOM 2516 C CA . GLY A 1 328 ? 24.565 1.937 -14.174 1.00 86.19 328 GLY A CA 1
ATOM 2517 C C . GLY A 1 328 ? 24.806 0.569 -13.539 1.00 86.19 328 GLY A C 1
ATOM 2518 O O . GLY A 1 328 ? 24.963 0.491 -12.323 1.00 86.19 328 GLY A O 1
ATOM 2519 N N . CYS A 1 329 ? 24.770 -0.510 -14.330 1.00 80.06 329 CYS A N 1
ATOM 2520 C CA . CYS A 1 329 ? 24.851 -1.874 -13.816 1.00 80.06 329 CYS A CA 1
ATOM 2521 C C . CYS A 1 329 ? 25.793 -2.783 -14.625 1.00 80.06 329 CYS A C 1
ATOM 2523 O O . CYS A 1 329 ? 25.823 -2.711 -15.850 1.00 80.06 329 CYS A O 1
ATOM 2525 N N . GLY A 1 330 ? 26.522 -3.658 -13.917 1.00 64.44 330 GLY A N 1
ATOM 2526 C CA . GLY A 1 330 ? 27.545 -4.566 -14.451 1.00 64.44 330 GLY A CA 1
ATOM 2527 C C . GLY A 1 330 ? 28.970 -4.032 -14.247 1.00 64.44 330 GLY A C 1
ATOM 2528 O O . GLY A 1 330 ?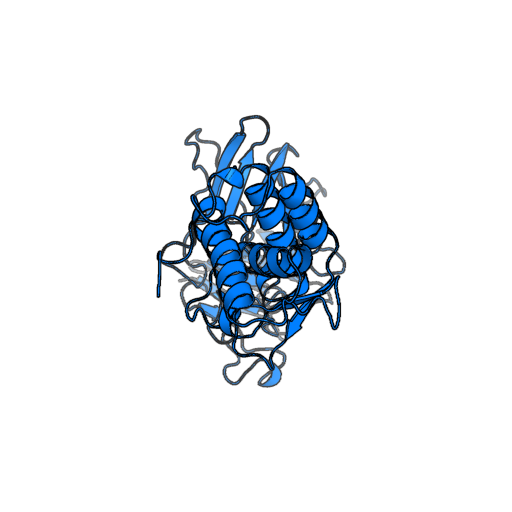 29.208 -2.831 -14.370 1.00 64.44 330 GLY A O 1
ATOM 2529 N N . SER A 1 331 ? 29.928 -4.903 -13.917 1.00 54.31 331 SER A N 1
ATOM 2530 C CA . SER A 1 331 ? 31.361 -4.580 -13.976 1.00 54.31 331 SER A CA 1
ATOM 2531 C C . SER A 1 331 ? 31.843 -4.643 -15.427 1.00 54.31 331 SER A C 1
ATOM 2533 O O . SER A 1 331 ? 31.381 -5.466 -16.220 1.00 54.31 331 SER A O 1
ATOM 2535 N N . ALA A 1 332 ? 32.773 -3.758 -15.793 1.00 41.38 332 ALA A N 1
ATOM 2536 C CA . ALA A 1 332 ? 33.486 -3.858 -17.059 1.00 41.38 332 ALA A CA 1
ATOM 2537 C C . ALA A 1 332 ? 34.337 -5.139 -17.032 1.00 41.38 332 ALA A C 1
ATOM 2539 O O . ALA A 1 332 ? 35.366 -5.160 -16.368 1.00 41.38 332 ALA A O 1
ATOM 2540 N N . PHE A 1 333 ? 33.885 -6.167 -17.754 1.00 41.00 333 PHE A N 1
ATOM 2541 C CA . PHE A 1 333 ? 34.529 -7.474 -17.934 1.00 41.00 333 PHE A CA 1
ATOM 2542 C C . PHE A 1 333 ? 34.589 -8.374 -16.684 1.00 41.00 333 PHE A C 1
ATOM 2544 O O . PHE A 1 333 ? 35.504 -8.272 -15.872 1.00 41.00 333 PHE A O 1
ATOM 2551 N N . GLU A 1 334 ? 33.663 -9.335 -16.617 1.00 32.09 334 GLU A N 1
ATOM 2552 C CA . GLU A 1 334 ? 33.932 -10.705 -16.145 1.00 32.09 334 GLU A CA 1
ATOM 2553 C C . GLU A 1 334 ? 33.486 -11.705 -17.221 1.00 32.09 334 GLU A C 1
ATOM 2555 O O . GLU A 1 334 ? 32.380 -11.517 -17.799 1.00 32.09 334 GLU A O 1
#

Radius of gyration: 25.03 Å; chains: 1; bounding box: 60×48×69 Å

Foldseek 3Di:
DKDFDADPLRHTQFIDDPNHTLWGFDADPQQDTQWIDDDPWIWGWDADPVRHTQAIATPVRHTAKGFDDDVQATAWMQHPPGQIWGFDADQQRFGAFIARVVVRDTQKGDDPPPAQLQLDDIDQGPVVPPDGDDDQTGGAQWGQDPRRRFTDRRSFTHDSVVQWTPDFAPVHCVQHPGSTHAQVPCSPQWGDNHSHHIDGGNCPPPVVQLVVLLVVLLVLLVPFDQCPQPPPQPLGQDPVVSVQLNVLSVQAAEDEDAPDCDQKADALVVPLRYIYGYPVQVVVNQDDGSSLSSSLRSLCSSSDDDPDPVVVVSSNSNSVSCCCRRVVDDDDDD

Secondary structure (DSSP, 8-state):
-EEEEE-TTS-EEEEEETTEEEEEEEE-TT--EEEEEETTEEEEEEE-TT--EEEEE-TT--EEEEEEEETTEEEEEEETTTEEEEEEE-TTS-EEEEEETTTTEEEEE---TT-SSS-SPPBS-SS-SS-PPP--B-STT-EEETTTTEEEETTEEEETTTTEESS--TTGGGG-S-TTBSGGG-TTTEE-SSSS--EE-GGG-HHHHHHHHHHHHHHHHHH--GGGSSTT-TTPPPHHHHHHHHHHHHHSEEEEETT--SSEE--TTT-TTEEEEETHHHHTSS---HHHHHHHHHHHHHH---SSHHHHHHHHHHHHHHHHHHH--S-S--